Protein AF-0000000069855210 (afdb_homodimer)

Secondary structure (DSSP, 8-state):
----------------------------HHHHHHHHHHHHTTT-TTHHHHHHTSGGGGG--SHHHHHHHHHHHHHHHHHHHHHHHHHHHHHTTTSTTHHHHHHHHHHHHHHHHHHHHHHHHHHTT--HHHHHHHHHHHHHHHHHHHHHHHTT-SS-TTHHHHHHHHHHHHHHHHHHHTT-/----------------------------HHHHHHHHHHHHTTT-TTHHHHHHTSGGGGG--SHHHHHHHHHHHHHHHHHHHHHHHHHHHHHTTTSTTHHHHHHHHHHHHHHHHHHHHHHHHHHTT--HHHHHHHHHHHHHHHHHHHHHHHTT-SS-TTHHHHHHHHHHHHHHHHHHHTT-

pLDDT: mean 87.23, std 20.63, range [33.94, 98.94]

Nearest PDB structures (foldseek):
  1xg2-assembly1_B  TM=8.613E-01  e=9.592E-06  Actinidia chinensis
  2cj7-assembly1_A  TM=8.860E-01  e=4.392E-05  Nicotiana tabacum
  2cj5-assembly1_A  TM=8.660E-01  e=5.312E-05  Nicotiana tabacum
  1x91-assembly1_A  TM=8.302E-01  e=5.205E-04  Arabidopsis thaliana
  3ay5-assembly1_A  TM=5.309E-01  e=1.533E+00  Homo sapiens

InterPro domains:
  IPR006501 Pectinesterase inhibitor domain [PF04043] (34-133)
  IPR006501 Pectinesterase inhibitor domain [TIGR01614] (9-177)
  IPR035513 Invertase/pectin methylesterase inhibitor domain superfamily [G3DSA:1.20.140.40] (31-179)
  IPR035513 Invertase/pectin methylesterase inhibitor domain superfamily [SSF101148] (33-179)

Sequence (360 aa):
MARPAAAVTVLLAVVVLVSVAASLPSAVVGDARFVARTCKRTNHTECVKMLSADRRSARATTVHQLAGIAVDIAAATVKSSAAAVYGKFLENHGQVLELTLLECWWMYDLAAGEAQAAVDAYSSGGAYLDVVRHQLAGYYAGIMCDNMIVRRSKVSPVADIDRTTATHCNIAVDIIGLLYMARPAAAVTVLLAVVVLVSVAASLPSAVVGDARFVARTCKRTNHTECVKMLSADRRSARATTVHQLAGIAVDIAAATVKSSAAAVYGKFLENHGQVLELTLLECWWMYDLAAGEAQAAVDAYSSGGAYLDVVRHQLAGYYAGIMCDNMIVRRSKVSPVADIDRTTATHCNIAVDIIGLLY

Foldseek 3Di:
DDPPDPPPPPPPPPPPPPPPPPPPPPQLPVLLVVQVVLLVQQPDPCSSVQQVVDPVSSVDDDLLSSLLSLLVSLLVLLVVLLVVLVVVLVVQPPHPCNVLSVVLSVLSVVLNVLSVVLNVCSVVVHDLVSSLVSLVSQLVSLVVSVVSVVVRDVDDPCNVSSVVSNSSSSSSNRSSVVVD/DDDDDPPPPPPPPPPPPPPPPPPPPPQLPVLLVVQVVLLVQQPDPCSSVQQVVDPQSSVDDDLLSSLLSLLVSLLVLLVVLLVVLVVVLVVQPPHPCNVLSVVLSVLSVVLNVLSVVLNVCSVVVHDLVSSLVSLVSQLVSLVVSVVSVVVRDVDDPCNVSSVVSNSSSSSSNRSSVVVD

Structure (mmCIF, N/CA/C/O backbone):
data_AF-0000000069855210-model_v1
#
loop_
_entity.id
_entity.type
_entity.pdbx_description
1 polymer 'Pectinesterase inhibitor domain-containing protein'
#
loop_
_atom_site.group_PDB
_atom_site.id
_atom_site.type_symbol
_atom_site.label_atom_id
_atom_site.label_alt_id
_atom_site.label_comp_id
_atom_site.label_asym_id
_atom_site.label_entity_id
_atom_site.label_seq_id
_atom_site.pdbx_PDB_ins_code
_atom_site.Cartn_x
_atom_site.Cartn_y
_atom_site.Cartn_z
_atom_site.occupancy
_atom_site.B_iso_or_equiv
_atom_site.auth_seq_id
_atom_site.auth_comp_id
_atom_site.auth_asym_id
_atom_site.auth_atom_id
_atom_site.pdbx_PDB_model_num
ATOM 1 N N . MET A 1 1 ? 58.75 -90.438 -15.445 1 34 1 MET A N 1
ATOM 2 C CA . MET A 1 1 ? 57.562 -90 -14.688 1 34 1 MET A CA 1
ATOM 3 C C . MET A 1 1 ? 56.938 -88.75 -15.297 1 34 1 MET A C 1
ATOM 5 O O . MET A 1 1 ? 57.562 -87.75 -15.422 1 34 1 MET A O 1
ATOM 9 N N . ALA A 1 2 ? 55.969 -88.938 -16.25 1 40.09 2 ALA A N 1
ATOM 10 C CA . ALA A 1 2 ? 55.219 -88.062 -17.125 1 40.09 2 ALA A CA 1
ATOM 11 C C . ALA A 1 2 ? 54.438 -87 -16.328 1 40.09 2 ALA A C 1
ATOM 13 O O . ALA A 1 2 ? 53.719 -87.375 -15.383 1 40.09 2 ALA A O 1
ATOM 14 N N . ARG A 1 3 ? 54.938 -85.812 -16.219 1 45.75 3 ARG A N 1
ATOM 15 C CA . ARG A 1 3 ? 54.375 -84.562 -15.578 1 45.75 3 ARG A CA 1
ATOM 16 C C . ARG A 1 3 ? 53 -84.25 -16.141 1 45.75 3 ARG A C 1
ATOM 18 O O . ARG A 1 3 ? 52.844 -84.062 -17.359 1 45.75 3 ARG A O 1
ATOM 25 N N . PRO A 1 4 ? 51.906 -84.75 -15.523 1 44.09 4 PRO A N 1
ATOM 26 C CA . PRO A 1 4 ? 50.562 -84.5 -16.078 1 44.09 4 PRO A CA 1
ATOM 27 C C . PRO A 1 4 ? 50.281 -83 -16.281 1 44.09 4 PRO A C 1
ATOM 29 O O . PRO A 1 4 ? 50.812 -82.188 -15.539 1 44.09 4 PRO A O 1
ATOM 32 N N . ALA A 1 5 ? 50.188 -82.562 -17.484 1 43.38 5 ALA A N 1
ATOM 33 C CA . ALA A 1 5 ? 49.812 -81.25 -17.969 1 43.38 5 ALA A CA 1
ATOM 34 C C . ALA A 1 5 ? 48.469 -80.812 -17.406 1 43.38 5 ALA A C 1
ATOM 36 O O . ALA A 1 5 ? 47.5 -81.562 -17.5 1 43.38 5 ALA A O 1
ATOM 37 N N . ALA A 1 6 ? 48.469 -80.125 -16.281 1 42.09 6 ALA A N 1
ATOM 38 C CA . ALA A 1 6 ? 47.281 -79.562 -15.625 1 42.09 6 ALA A CA 1
ATOM 39 C C . ALA A 1 6 ? 46.5 -78.688 -16.578 1 42.09 6 ALA A C 1
ATOM 41 O O . ALA A 1 6 ? 47.094 -77.812 -17.234 1 42.09 6 ALA A O 1
ATOM 42 N N . ALA A 1 7 ? 45.5 -79.25 -17.312 1 39.5 7 ALA A N 1
ATOM 43 C CA . ALA A 1 7 ? 44.594 -78.5 -18.156 1 39.5 7 ALA A CA 1
ATOM 44 C C . ALA A 1 7 ? 43.938 -77.312 -17.359 1 39.5 7 ALA A C 1
ATOM 46 O O . ALA A 1 7 ? 43.406 -77.562 -16.266 1 39.5 7 ALA A O 1
ATOM 47 N N . VAL A 1 8 ? 44.469 -76.125 -17.484 1 42.78 8 VAL A N 1
ATOM 48 C CA . VAL A 1 8 ? 43.938 -74.875 -16.953 1 42.78 8 VAL A CA 1
ATOM 49 C C . VAL A 1 8 ? 42.531 -74.625 -17.5 1 42.78 8 VAL A C 1
ATOM 51 O O . VAL A 1 8 ? 42.344 -74.438 -18.703 1 42.78 8 VAL A O 1
ATOM 54 N N . THR A 1 9 ? 41.5 -75.25 -16.922 1 40.69 9 THR A N 1
ATOM 55 C CA . THR A 1 9 ? 40.125 -75 -17.281 1 40.69 9 THR A CA 1
ATOM 56 C C . THR A 1 9 ? 39.844 -73.5 -17.125 1 40.69 9 THR A C 1
ATOM 58 O O . THR A 1 9 ? 40.031 -72.938 -16.047 1 40.69 9 THR A O 1
ATOM 61 N N . VAL A 1 10 ? 40.031 -72.688 -18.203 1 37.31 10 VAL A N 1
ATOM 62 C CA . VAL A 1 10 ? 39.656 -71.312 -18.281 1 37.31 10 VAL A CA 1
ATOM 63 C C . VAL A 1 10 ? 38.156 -71.188 -17.984 1 37.31 10 VAL A C 1
ATOM 65 O O . VAL A 1 10 ? 37.312 -71.688 -18.719 1 37.31 10 VAL A O 1
ATOM 68 N N . LEU A 1 11 ? 37.75 -71.125 -16.719 1 36.78 11 LEU A N 1
ATOM 69 C CA . LEU A 1 11 ? 36.375 -70.75 -16.359 1 36.78 11 LEU A CA 1
ATOM 70 C C . LEU A 1 11 ? 36 -69.375 -16.969 1 36.78 11 LEU A C 1
ATOM 72 O O . LEU A 1 11 ? 36.594 -68.375 -16.672 1 36.78 11 LEU A O 1
ATOM 76 N N . LEU A 1 12 ? 35.469 -69.438 -18.234 1 37.81 12 LEU A N 1
ATOM 77 C CA . LEU A 1 12 ? 34.875 -68.25 -18.844 1 37.81 12 LEU A CA 1
ATOM 78 C C . LEU A 1 12 ? 33.719 -67.75 -17.984 1 37.81 12 LEU A C 1
ATOM 80 O O . LEU A 1 12 ? 32.688 -68.438 -17.812 1 37.81 12 LEU A O 1
ATOM 84 N N . ALA A 1 13 ? 34 -66.938 -16.969 1 37.81 13 ALA A N 1
ATOM 85 C CA . ALA A 1 13 ? 32.938 -66.188 -16.234 1 37.81 13 ALA A CA 1
ATOM 86 C C . ALA A 1 13 ? 32.125 -65.312 -17.188 1 37.81 13 ALA A C 1
ATOM 88 O O . ALA A 1 13 ? 32.688 -64.375 -17.812 1 37.81 13 ALA A O 1
ATOM 89 N N . VAL A 1 14 ? 31.094 -65.875 -17.766 1 37.81 14 VAL A N 1
ATOM 90 C CA . VAL A 1 14 ? 30.109 -65.062 -18.469 1 37.81 14 VAL A CA 1
ATOM 91 C C . VAL A 1 14 ? 29.594 -63.969 -17.547 1 37.81 14 VAL A C 1
ATOM 93 O O . VAL A 1 14 ? 28.969 -64.25 -16.531 1 37.81 14 VAL A O 1
ATOM 96 N N . VAL A 1 15 ? 30.266 -62.812 -17.531 1 39.53 15 VAL A N 1
ATOM 97 C CA . VAL A 1 15 ? 29.734 -61.625 -16.906 1 39.53 15 VAL A CA 1
ATOM 98 C C . VAL A 1 15 ? 28.375 -61.281 -17.5 1 39.53 15 VAL A C 1
ATOM 100 O O . VAL A 1 15 ? 28.281 -60.938 -18.688 1 39.53 15 VAL A O 1
ATOM 103 N N . VAL A 1 16 ? 27.312 -61.906 -17 1 37.59 16 VAL A N 1
ATOM 104 C CA . VAL A 1 16 ? 25.969 -61.438 -17.328 1 37.59 16 VAL A CA 1
ATOM 105 C C . VAL A 1 16 ? 25.844 -59.969 -17 1 37.59 16 VAL A C 1
ATOM 107 O O . VAL A 1 16 ? 25.906 -59.562 -15.836 1 37.59 16 VAL A O 1
ATOM 110 N N . LEU A 1 17 ? 26.203 -59.125 -17.953 1 39.66 17 LEU A N 1
ATOM 111 C CA . LEU A 1 17 ? 25.828 -57.719 -17.891 1 39.66 17 LEU A CA 1
ATOM 112 C C . LEU A 1 17 ? 24.328 -57.562 -17.656 1 39.66 17 LEU A C 1
ATOM 114 O O . LEU A 1 17 ? 23.531 -57.844 -18.547 1 39.66 17 LEU A O 1
ATOM 118 N N . VAL A 1 18 ? 23.906 -57.781 -16.453 1 40.19 18 VAL A N 1
ATOM 119 C CA . VAL A 1 18 ? 22.562 -57.344 -16.109 1 40.19 18 VAL A CA 1
ATOM 120 C C . VAL A 1 18 ? 22.375 -55.875 -16.5 1 40.19 18 VAL A C 1
ATOM 122 O O . VAL A 1 18 ? 23 -54.969 -15.938 1 40.19 18 VAL A O 1
ATOM 125 N N . SER A 1 19 ? 22.094 -55.656 -17.766 1 40.03 19 SER A N 1
ATOM 126 C CA . SER A 1 19 ? 21.594 -54.312 -18.125 1 40.03 19 SER A CA 1
ATOM 127 C C . SER A 1 19 ? 20.469 -53.875 -17.203 1 40.03 19 SER A C 1
ATOM 129 O O . SER A 1 19 ? 19.359 -54.438 -17.25 1 40.03 19 SER A O 1
ATOM 131 N N . VAL A 1 20 ? 20.781 -53.594 -15.977 1 42.09 20 VAL A N 1
ATOM 132 C CA . VAL A 1 20 ? 19.766 -52.844 -15.25 1 42.09 20 VAL A CA 1
ATOM 133 C C . VAL A 1 20 ? 19.234 -51.719 -16.125 1 42.09 20 VAL A C 1
ATOM 135 O O . VAL A 1 20 ? 19.938 -50.719 -16.359 1 42.09 20 VAL A O 1
ATOM 138 N N . ALA A 1 21 ? 18.359 -52.031 -17.094 1 45.53 21 ALA A N 1
ATOM 139 C CA . ALA A 1 21 ? 17.562 -50.938 -17.656 1 45.53 21 ALA A CA 1
ATOM 140 C C . ALA A 1 21 ? 17.078 -50 -16.547 1 45.53 21 ALA A C 1
ATOM 142 O O . ALA A 1 21 ? 16.234 -50.406 -15.734 1 45.53 21 ALA A O 1
ATOM 143 N N . ALA A 1 22 ? 18.016 -49.156 -16.094 1 45.31 22 ALA A N 1
ATOM 144 C CA . ALA A 1 22 ? 17.484 -48.062 -15.32 1 45.31 22 ALA A CA 1
ATOM 145 C C . ALA A 1 22 ? 16.188 -47.531 -15.93 1 45.31 22 ALA A C 1
ATOM 147 O O . ALA A 1 22 ? 16.188 -47 -17.047 1 45.31 22 ALA A O 1
ATOM 148 N N . SER A 1 23 ? 15.109 -48.25 -15.727 1 42.28 23 SER A N 1
ATOM 149 C CA . SER A 1 23 ? 13.875 -47.531 -16.047 1 42.28 23 SER A CA 1
ATOM 150 C C . SER A 1 23 ? 14 -46.031 -15.727 1 42.28 23 SER A C 1
ATOM 152 O O . SER A 1 23 ? 14.266 -45.656 -14.578 1 42.28 23 SER A O 1
ATOM 154 N N . LEU A 1 24 ? 14.453 -45.312 -16.672 1 42.97 24 LEU A N 1
ATOM 155 C CA . LEU A 1 24 ? 14.18 -43.875 -16.453 1 42.97 24 LEU A CA 1
ATOM 156 C C . LEU A 1 24 ? 12.836 -43.688 -15.766 1 42.97 24 LEU A C 1
ATOM 158 O O . LEU A 1 24 ? 11.836 -44.281 -16.156 1 42.97 24 LEU A O 1
ATOM 162 N N . PRO A 1 25 ? 12.867 -43.438 -14.492 1 43.28 25 PRO A N 1
ATOM 163 C CA . PRO A 1 25 ? 11.531 -43.094 -13.984 1 43.28 25 PRO A CA 1
ATOM 164 C C . PRO A 1 25 ? 10.664 -42.375 -15.008 1 43.28 25 PRO A C 1
ATOM 166 O O . PRO A 1 25 ? 11.172 -41.562 -15.781 1 43.28 25 PRO A O 1
ATOM 169 N N . SER A 1 26 ? 9.703 -43 -15.602 1 42.47 26 SER A N 1
ATOM 170 C CA . SER A 1 26 ? 8.641 -42.219 -16.25 1 42.47 26 SER A CA 1
ATOM 171 C C . SER A 1 26 ? 8.5 -40.844 -15.625 1 42.47 26 SER A C 1
ATOM 173 O O . SER A 1 26 ? 8.133 -40.719 -14.461 1 42.47 26 SER A O 1
ATOM 175 N N . ALA A 1 27 ? 9.328 -39.938 -15.867 1 43.69 27 ALA A N 1
ATOM 176 C CA . ALA A 1 27 ? 9.133 -38.531 -15.5 1 43.69 27 ALA A CA 1
ATOM 177 C C . ALA A 1 27 ? 7.645 -38.219 -15.375 1 43.69 27 ALA A C 1
ATOM 179 O O . ALA A 1 27 ? 6.855 -38.531 -16.266 1 43.69 27 ALA A O 1
ATOM 180 N N . VAL A 1 28 ? 6.953 -38.062 -14.258 1 44.66 28 VAL A N 1
ATOM 181 C CA . VAL A 1 28 ? 5.637 -37.594 -13.828 1 44.66 28 VAL A CA 1
ATOM 182 C C . VAL A 1 28 ? 5.125 -36.531 -14.773 1 44.66 28 VAL A C 1
ATOM 184 O O . VAL A 1 28 ? 5.473 -35.344 -14.617 1 44.66 28 VAL A O 1
ATOM 187 N N . VAL A 1 29 ? 4.961 -36.656 -16.109 1 51.53 29 VAL A N 1
ATOM 188 C CA . VAL A 1 29 ? 4.207 -35.938 -17.109 1 51.53 29 VAL A CA 1
ATOM 189 C C . VAL A 1 29 ? 2.91 -35.406 -16.5 1 51.53 29 VAL A C 1
ATOM 191 O O . VAL A 1 29 ? 2.445 -34.312 -16.859 1 51.53 29 VAL A O 1
ATOM 194 N N . GLY A 1 30 ? 2.324 -36.156 -15.609 1 53 30 GLY A N 1
ATOM 195 C CA . GLY A 1 30 ? 1.062 -35.812 -14.969 1 53 30 GLY A CA 1
ATOM 196 C C . GLY A 1 30 ? 1.095 -34.469 -14.25 1 53 30 GLY A C 1
ATOM 197 O O . GLY A 1 30 ? 0.129 -33.719 -14.297 1 53 30 GLY A O 1
ATOM 198 N N . ASP A 1 31 ? 2.404 -34.094 -13.859 1 72.69 31 ASP A N 1
ATOM 199 C CA . ASP A 1 31 ? 2.529 -32.938 -13 1 72.69 31 ASP A CA 1
ATOM 200 C C . ASP A 1 31 ? 2.617 -31.641 -13.828 1 72.69 31 ASP A C 1
ATOM 202 O O . ASP A 1 31 ? 1.888 -30.688 -13.578 1 72.69 31 ASP A O 1
ATOM 206 N N . ALA A 1 32 ? 3.254 -31.859 -15.031 1 86.31 32 ALA A N 1
ATOM 207 C CA . ALA A 1 32 ? 3.377 -30.688 -15.898 1 86.31 32 ALA A CA 1
ATOM 208 C C . ALA A 1 32 ? 2.051 -30.375 -16.594 1 86.31 32 ALA A C 1
ATOM 210 O O . ALA A 1 32 ? 1.71 -29.203 -16.781 1 86.31 32 ALA A O 1
ATOM 211 N N . ARG A 1 33 ? 1.359 -31.484 -16.859 1 91.88 33 ARG A N 1
ATOM 212 C CA . ARG A 1 33 ? 0.062 -31.297 -17.5 1 91.88 33 ARG A CA 1
ATOM 213 C C . ARG A 1 33 ? -0.935 -30.656 -16.531 1 91.88 33 ARG A C 1
ATOM 215 O O . ARG A 1 33 ? -1.746 -29.828 -16.922 1 91.88 33 ARG A O 1
ATOM 222 N N . PHE A 1 34 ? -0.835 -31.141 -15.359 1 95.88 34 PHE A N 1
ATOM 223 C CA . PHE A 1 34 ? -1.753 -30.578 -14.375 1 95.88 34 PHE A CA 1
ATOM 224 C C . PHE A 1 34 ? -1.474 -29.094 -14.156 1 95.88 34 PHE A C 1
ATOM 226 O O . PHE A 1 34 ? -2.402 -28.281 -14.086 1 95.88 34 PHE A O 1
ATOM 233 N N . VAL A 1 35 ? -0.204 -28.703 -14.086 1 97.69 35 VAL A N 1
ATOM 234 C CA . VAL A 1 35 ? 0.204 -27.297 -13.953 1 97.69 35 VAL A CA 1
ATOM 235 C C . VAL A 1 35 ? -0.318 -26.5 -15.141 1 97.69 35 VAL A C 1
ATOM 237 O O . VAL A 1 35 ? -0.929 -25.438 -14.961 1 97.69 35 VAL A O 1
ATOM 240 N N . ALA A 1 36 ? -0.081 -26.969 -16.312 1 96.12 36 ALA A N 1
ATOM 241 C CA . ALA A 1 36 ? -0.498 -26.281 -17.531 1 96.12 36 ALA A CA 1
ATOM 242 C C . ALA A 1 36 ? -2.012 -26.078 -17.562 1 96.12 36 ALA A C 1
ATOM 244 O O . ALA A 1 36 ? -2.496 -25.016 -17.922 1 96.12 36 ALA A O 1
ATOM 245 N N . ARG A 1 37 ? -2.729 -27.078 -17.203 1 95.81 37 ARG A N 1
ATOM 246 C CA . ARG A 1 37 ? -4.188 -27 -17.203 1 95.81 37 ARG A CA 1
ATOM 247 C C . ARG A 1 37 ? -4.676 -25.984 -16.188 1 95.81 37 ARG A C 1
ATOM 249 O O . ARG A 1 37 ? -5.609 -25.219 -16.453 1 95.81 37 ARG A O 1
ATOM 256 N N . THR A 1 38 ? -4.066 -26.047 -15.078 1 97.38 38 THR A N 1
ATOM 257 C CA . THR A 1 38 ? -4.43 -25.094 -14.047 1 97.38 38 THR A CA 1
ATOM 258 C C . THR A 1 38 ? -4.121 -23.672 -14.5 1 97.38 38 THR A C 1
ATOM 260 O O . THR A 1 38 ? -4.949 -22.766 -14.352 1 97.38 38 THR A O 1
ATOM 263 N N . CYS A 1 39 ? -3.008 -23.469 -15.086 1 98.06 39 CYS A N 1
ATOM 264 C CA . CYS A 1 39 ? -2.562 -22.141 -15.516 1 98.06 39 CYS A CA 1
ATOM 265 C C . CYS A 1 39 ? -3.43 -21.625 -16.656 1 98.06 39 CYS A C 1
ATOM 267 O O . CYS A 1 39 ? -3.605 -20.406 -16.797 1 98.06 39 CYS A O 1
ATOM 269 N N . LYS A 1 40 ? -3.936 -22.391 -17.453 1 96.38 40 LYS A N 1
ATOM 270 C CA . LYS A 1 40 ? -4.816 -21.984 -18.547 1 96.38 40 LYS A CA 1
ATOM 271 C C . LYS A 1 40 ? -6.07 -21.281 -18.016 1 96.38 40 LYS A C 1
ATOM 273 O O . LYS A 1 40 ? -6.688 -20.484 -18.703 1 96.38 40 LYS A O 1
ATOM 278 N N . ARG A 1 41 ? -6.34 -21.562 -16.766 1 96 41 ARG A N 1
ATOM 279 C CA . ARG A 1 41 ? -7.535 -20.984 -16.141 1 96 41 ARG A CA 1
ATOM 280 C C . ARG A 1 41 ? -7.246 -19.609 -15.555 1 96 41 ARG A C 1
ATOM 282 O O . ARG A 1 41 ? -8.156 -18.938 -15.062 1 96 41 ARG A O 1
ATOM 289 N N . THR A 1 42 ? -6.07 -18.953 -15.406 1 92.44 42 THR A N 1
ATOM 290 C CA . THR A 1 42 ? -5.707 -17.672 -14.812 1 92.44 42 THR A CA 1
ATOM 291 C C . THR A 1 42 ? -5.465 -16.625 -15.898 1 92.44 42 THR A C 1
ATOM 293 O O . THR A 1 42 ? -5.461 -15.43 -15.617 1 92.44 42 THR A O 1
ATOM 296 N N . ASN A 1 43 ? -5.246 -16.703 -16.969 1 86.81 43 ASN A N 1
ATOM 297 C CA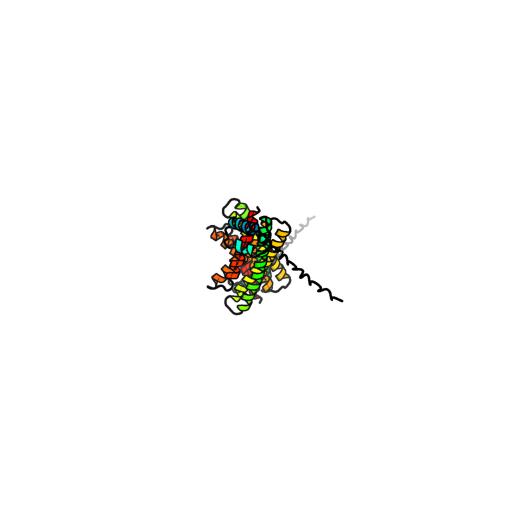 . ASN A 1 43 ? -4.949 -15.844 -18.109 1 86.81 43 ASN A CA 1
ATOM 298 C C . ASN A 1 43 ? -3.566 -15.211 -17.984 1 86.81 43 ASN A C 1
ATOM 300 O O . ASN A 1 43 ? -3.387 -14.031 -18.312 1 86.81 43 ASN A O 1
ATOM 304 N N . HIS A 1 44 ? -2.629 -15.875 -17.422 1 93.81 44 HIS A N 1
ATOM 305 C CA . HIS A 1 44 ? -1.25 -15.406 -17.312 1 93.81 44 HIS A CA 1
ATOM 306 C C . HIS A 1 44 ? -0.307 -16.281 -18.125 1 93.81 44 HIS A C 1
ATOM 308 O O . HIS A 1 44 ? -0.176 -17.484 -17.859 1 93.81 44 HIS A O 1
ATOM 314 N N . THR A 1 45 ? 0.401 -15.664 -18.953 1 94.12 45 THR A N 1
ATOM 315 C CA . THR A 1 45 ? 1.337 -16.406 -19.781 1 94.12 45 THR A CA 1
ATOM 316 C C . THR A 1 45 ? 2.543 -16.859 -18.984 1 94.12 45 THR A C 1
ATOM 318 O O . THR A 1 45 ? 3.205 -17.844 -19.344 1 94.12 45 THR A O 1
ATOM 321 N N . GLU A 1 46 ? 2.785 -16.281 -17.906 1 97.81 46 GLU A N 1
ATOM 322 C CA . GLU A 1 46 ? 3.973 -16.578 -17.109 1 97.81 46 GLU A CA 1
ATOM 323 C C . GLU A 1 46 ? 3.664 -17.609 -16.016 1 97.81 46 GLU A C 1
ATOM 325 O O . GLU A 1 46 ? 4.555 -18.016 -15.273 1 97.81 46 GLU A O 1
ATOM 330 N N . CYS A 1 47 ? 2.48 -18.031 -15.922 1 98.38 47 CYS A N 1
ATOM 331 C CA . CYS A 1 47 ? 2.029 -18.891 -14.836 1 98.38 47 CYS A CA 1
ATOM 332 C C . CYS A 1 47 ? 2.791 -20.219 -14.828 1 98.38 47 CYS A C 1
ATOM 334 O O . CYS A 1 47 ? 3.336 -20.625 -13.805 1 98.38 47 CYS A O 1
ATOM 336 N N . VAL A 1 48 ? 2.889 -20.859 -15.969 1 98.12 48 VAL A N 1
ATOM 337 C CA . VAL A 1 48 ? 3.564 -22.141 -16.062 1 98.12 48 VAL A CA 1
ATOM 338 C C . VAL A 1 48 ? 5.035 -21.984 -15.688 1 98.12 48 VAL A C 1
ATOM 340 O O . VAL A 1 48 ? 5.582 -22.797 -14.93 1 98.12 48 VAL A O 1
ATOM 343 N N . LYS A 1 49 ? 5.637 -20.984 -16.25 1 97.81 49 LYS A N 1
ATOM 344 C CA . LYS A 1 49 ? 7.039 -20.734 -15.953 1 97.81 49 LYS A CA 1
ATOM 345 C C . LYS A 1 49 ? 7.254 -20.516 -14.453 1 97.81 49 LYS A C 1
ATOM 347 O O . LYS A 1 49 ? 8.188 -21.078 -13.867 1 97.81 49 LYS A O 1
ATOM 352 N N . MET A 1 50 ? 6.453 -19.719 -13.828 1 98.38 50 MET A N 1
ATOM 353 C CA . MET A 1 50 ? 6.57 -19.438 -12.406 1 98.38 50 MET A CA 1
ATOM 354 C C . MET A 1 50 ? 6.457 -20.703 -11.578 1 98.38 50 MET A C 1
ATOM 356 O O . MET A 1 50 ? 7.312 -20.984 -10.734 1 98.38 50 MET A O 1
ATOM 360 N N . LEU A 1 51 ? 5.469 -21.5 -11.828 1 98.5 51 LEU A N 1
ATOM 361 C CA . LEU A 1 51 ? 5.215 -22.672 -11.016 1 98.5 51 LEU A CA 1
ATOM 362 C C . LEU A 1 51 ? 6.238 -23.766 -11.305 1 98.5 51 LEU A C 1
ATOM 364 O O . LEU A 1 51 ? 6.68 -24.469 -10.398 1 98.5 51 LEU A O 1
ATOM 368 N N . SER A 1 52 ? 6.621 -23.875 -12.516 1 96.56 52 SER A N 1
ATOM 369 C CA . SER A 1 52 ? 7.543 -24.953 -12.906 1 96.56 52 SER A CA 1
ATOM 370 C C . SER A 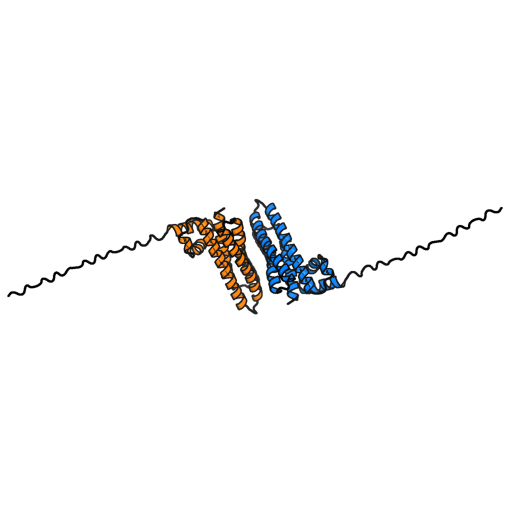1 52 ? 8.938 -24.703 -12.328 1 96.56 52 SER A C 1
ATOM 372 O O . SER A 1 52 ? 9.758 -25.625 -12.281 1 96.56 52 SER A O 1
ATOM 374 N N . ALA A 1 53 ? 9.172 -23.531 -11.914 1 95.88 53 ALA A N 1
ATOM 375 C CA . ALA A 1 53 ? 10.461 -23.219 -11.312 1 95.88 53 ALA A CA 1
ATOM 376 C C . ALA A 1 53 ? 10.57 -23.797 -9.906 1 95.88 53 ALA A C 1
ATOM 378 O O . ALA A 1 53 ? 11.664 -23.875 -9.344 1 95.88 53 ALA A O 1
ATOM 379 N N . ASP A 1 54 ? 9.477 -24.109 -9.312 1 97.75 54 ASP A N 1
ATOM 380 C CA . ASP A 1 54 ? 9.445 -24.75 -8 1 97.75 54 ASP A CA 1
ATOM 381 C C . ASP A 1 54 ? 9.219 -26.25 -8.125 1 97.75 54 ASP A C 1
ATOM 383 O O . ASP A 1 54 ? 8.156 -26.688 -8.586 1 97.75 54 ASP A O 1
ATOM 387 N N . ARG A 1 55 ? 10.062 -27.109 -7.594 1 95.94 55 ARG A N 1
ATOM 388 C CA . ARG A 1 55 ? 10.055 -28.562 -7.766 1 95.94 55 ARG A CA 1
ATOM 389 C C . ARG A 1 55 ? 8.812 -29.172 -7.125 1 95.94 55 ARG A C 1
ATOM 391 O O . ARG A 1 55 ? 8.352 -30.234 -7.547 1 95.94 55 ARG A O 1
ATOM 398 N N . ARG A 1 56 ? 8.258 -28.609 -6.148 1 97.44 56 ARG A N 1
ATOM 399 C CA . ARG A 1 56 ? 7.047 -29.141 -5.512 1 97.44 56 ARG A CA 1
ATOM 400 C C . ARG A 1 56 ? 5.898 -29.219 -6.512 1 97.44 56 ARG A C 1
ATOM 402 O O . ARG A 1 56 ? 4.992 -30.031 -6.352 1 97.44 56 ARG A O 1
ATOM 409 N N . SER A 1 57 ? 6 -28.281 -7.531 1 97.25 57 SER A N 1
ATOM 410 C CA . SER A 1 57 ? 4.922 -28.234 -8.516 1 97.25 57 SER A CA 1
ATOM 411 C C . SER A 1 57 ? 4.809 -29.547 -9.281 1 97.25 57 SER A C 1
ATOM 413 O O . SER A 1 57 ? 3.715 -29.922 -9.711 1 97.25 57 SER A O 1
ATOM 415 N N . ALA A 1 58 ? 5.922 -30.234 -9.484 1 94.31 58 ALA A N 1
ATOM 416 C CA . ALA A 1 58 ? 5.941 -31.484 -10.234 1 94.31 58 ALA A CA 1
ATOM 417 C C . ALA A 1 58 ? 5.176 -32.562 -9.5 1 94.31 58 ALA A C 1
ATOM 419 O O . ALA A 1 58 ? 4.773 -33.562 -10.109 1 94.31 58 ALA A O 1
ATOM 420 N N . ARG A 1 59 ? 4.969 -32.406 -8.273 1 94.81 59 ARG A N 1
ATOM 421 C CA . ARG A 1 59 ? 4.305 -33.438 -7.473 1 94.81 59 ARG A CA 1
ATOM 422 C C . ARG A 1 59 ? 2.893 -33 -7.094 1 94.81 59 ARG A C 1
ATOM 424 O O . ARG A 1 59 ? 2.152 -33.781 -6.465 1 94.81 59 ARG A O 1
ATOM 431 N N . ALA A 1 60 ? 2.564 -31.797 -7.441 1 96.31 60 ALA A N 1
ATOM 432 C CA . ALA A 1 60 ? 1.246 -31.281 -7.07 1 96.31 60 ALA A CA 1
ATOM 433 C C . ALA A 1 60 ? 0.147 -31.984 -7.863 1 96.31 60 ALA A C 1
ATOM 435 O O . ALA A 1 60 ? 0.277 -32.188 -9.07 1 96.31 60 ALA A O 1
ATOM 436 N N . THR A 1 61 ? -0.968 -32.344 -7.152 1 95.06 61 THR A N 1
ATOM 437 C CA . THR A 1 61 ? -2.068 -33.031 -7.82 1 95.06 61 THR A CA 1
ATOM 438 C C . THR A 1 61 ? -3.383 -32.281 -7.598 1 95.06 61 THR A C 1
ATOM 440 O O . THR A 1 61 ? -4.418 -32.688 -8.148 1 95.06 61 THR A O 1
ATOM 443 N N . THR A 1 62 ? -3.412 -31.297 -6.805 1 96.88 62 THR A N 1
ATOM 444 C CA . THR A 1 62 ? -4.617 -30.5 -6.566 1 96.88 62 THR A CA 1
ATOM 445 C C . THR A 1 62 ? -4.336 -29.016 -6.758 1 96.88 62 THR A C 1
ATOM 447 O O . THR A 1 62 ? -3.197 -28.578 -6.613 1 96.88 62 THR A O 1
ATOM 450 N N . VAL A 1 63 ? -5.434 -28.281 -7.016 1 97.81 63 VAL A N 1
ATOM 451 C CA . VAL A 1 63 ? -5.324 -26.828 -7.129 1 97.81 63 VAL A CA 1
ATOM 452 C C . VAL A 1 63 ? -4.895 -26.234 -5.789 1 97.81 63 VAL A C 1
ATOM 454 O O . VAL A 1 63 ? -4.148 -25.25 -5.746 1 97.81 63 VAL A O 1
ATOM 457 N N . HIS A 1 64 ? -5.324 -26.844 -4.719 1 98.06 64 HIS A N 1
ATOM 458 C CA . HIS A 1 64 ? -4.965 -26.391 -3.379 1 98.06 64 HIS A CA 1
ATOM 459 C C . HIS A 1 64 ? -3.457 -26.438 -3.166 1 98.06 64 HIS A C 1
ATOM 461 O O . HIS A 1 64 ? -2.871 -25.5 -2.615 1 98.06 64 HIS A O 1
ATOM 467 N N . GLN A 1 65 ? -2.875 -27.453 -3.549 1 97.88 65 GLN A N 1
ATOM 468 C CA . GLN A 1 65 ? -1.427 -27.594 -3.436 1 97.88 65 GLN A CA 1
ATOM 469 C C . GLN A 1 65 ? -0.705 -26.562 -4.289 1 97.88 65 GLN A C 1
ATOM 471 O O . GLN A 1 65 ? 0.244 -25.922 -3.826 1 97.88 65 GLN A O 1
ATOM 476 N N . LEU A 1 66 ? -1.133 -26.344 -5.527 1 98.38 66 LEU A N 1
ATOM 477 C CA . LEU A 1 66 ? -0.507 -25.375 -6.418 1 98.38 66 LEU A CA 1
ATOM 478 C C . LEU A 1 66 ? -0.679 -23.953 -5.883 1 98.38 66 LEU A C 1
ATOM 480 O O . LEU A 1 66 ? 0.218 -23.125 -6.023 1 98.38 66 LEU A O 1
ATOM 484 N N . ALA A 1 67 ? -1.834 -23.734 -5.324 1 98.56 67 ALA A N 1
ATOM 485 C CA . ALA A 1 67 ? -2.07 -22.422 -4.727 1 98.56 67 ALA A CA 1
ATOM 486 C C . ALA A 1 67 ? -1.07 -22.141 -3.609 1 98.56 67 ALA A C 1
ATOM 488 O O . ALA A 1 67 ? -0.52 -21.031 -3.525 1 98.56 67 ALA A O 1
ATOM 489 N N . GLY A 1 68 ? -0.851 -23.125 -2.791 1 98.5 68 GLY A N 1
ATOM 490 C CA . GLY A 1 68 ? 0.142 -22.969 -1.74 1 98.5 68 GLY A CA 1
ATOM 491 C C . GLY A 1 68 ? 1.534 -22.688 -2.273 1 98.5 68 GLY A C 1
ATOM 492 O O . GLY A 1 68 ? 2.24 -21.812 -1.749 1 98.5 68 GLY A O 1
ATOM 493 N N . ILE A 1 69 ? 1.899 -23.344 -3.289 1 98.62 69 ILE A N 1
ATOM 494 C CA . ILE A 1 69 ? 3.197 -23.141 -3.922 1 98.62 69 ILE A CA 1
ATOM 495 C C . ILE A 1 69 ? 3.273 -21.734 -4.508 1 98.62 69 ILE A C 1
ATOM 497 O O . ILE A 1 69 ? 4.277 -21.031 -4.336 1 98.62 69 ILE A O 1
ATOM 501 N N . ALA A 1 70 ? 2.23 -21.297 -5.203 1 98.75 70 ALA A N 1
ATOM 502 C CA . ALA A 1 70 ? 2.18 -19.969 -5.793 1 98.75 70 ALA A CA 1
ATOM 503 C C . ALA A 1 70 ? 2.324 -18.891 -4.727 1 98.75 70 ALA A C 1
ATOM 505 O O . ALA A 1 70 ? 3.045 -17.906 -4.918 1 98.75 70 ALA A O 1
ATOM 506 N N . VAL A 1 71 ? 1.66 -19.062 -3.604 1 98.81 71 VAL A N 1
ATOM 507 C CA . VAL A 1 71 ? 1.724 -18.125 -2.494 1 98.81 71 VAL A CA 1
ATOM 508 C C . VAL A 1 71 ? 3.154 -18.031 -1.968 1 98.81 71 VAL A C 1
ATOM 510 O O . VAL A 1 71 ? 3.666 -16.938 -1.718 1 98.81 71 VAL A O 1
ATOM 513 N N . ASP A 1 72 ? 3.773 -19.141 -1.853 1 98.88 72 ASP A N 1
ATOM 514 C CA . ASP A 1 72 ? 5.152 -19.188 -1.379 1 98.88 72 ASP A CA 1
ATOM 515 C C . ASP A 1 72 ? 6.09 -18.469 -2.34 1 98.88 72 ASP A C 1
ATOM 517 O O . ASP A 1 72 ? 6.945 -17.688 -1.912 1 98.88 72 ASP A O 1
ATOM 521 N N . ILE A 1 73 ? 5.953 -18.766 -3.576 1 98.94 73 ILE A N 1
ATOM 522 C CA . ILE A 1 73 ? 6.816 -18.156 -4.582 1 98.94 73 ILE A CA 1
ATOM 523 C C . ILE A 1 73 ? 6.617 -16.656 -4.586 1 98.94 73 ILE A C 1
ATOM 525 O O . ILE A 1 73 ? 7.59 -15.891 -4.613 1 98.94 73 ILE A O 1
ATOM 529 N N . ALA A 1 74 ? 5.367 -16.219 -4.574 1 98.88 74 ALA A N 1
ATOM 530 C CA . ALA A 1 74 ? 5.059 -14.781 -4.574 1 98.88 74 ALA A CA 1
ATOM 531 C C . ALA A 1 74 ? 5.66 -14.094 -3.354 1 98.88 74 ALA A C 1
ATOM 533 O O . ALA A 1 74 ? 6.242 -13.016 -3.469 1 98.88 74 ALA A O 1
ATOM 534 N N . ALA A 1 75 ? 5.535 -14.734 -2.205 1 98.88 75 ALA A N 1
ATOM 535 C CA . ALA A 1 75 ? 6.09 -14.156 -0.988 1 98.88 75 ALA A CA 1
ATOM 536 C C . ALA A 1 75 ? 7.609 -14.016 -1.086 1 98.88 75 ALA A C 1
ATOM 538 O O . ALA A 1 75 ? 8.172 -12.992 -0.701 1 98.88 75 ALA A O 1
ATOM 539 N N . ALA A 1 76 ? 8.242 -15.031 -1.54 1 98.88 76 ALA A N 1
ATOM 540 C CA . ALA A 1 76 ? 9.688 -14.977 -1.729 1 98.88 76 ALA A CA 1
ATOM 541 C C . ALA A 1 76 ? 10.078 -13.891 -2.721 1 98.88 76 ALA A C 1
ATOM 543 O O . ALA A 1 76 ? 11.094 -13.211 -2.543 1 98.88 76 ALA A O 1
ATOM 544 N N . THR A 1 77 ? 9.305 -13.766 -3.773 1 98.88 77 THR A N 1
ATOM 545 C CA . THR A 1 77 ? 9.547 -12.727 -4.77 1 98.88 77 THR A CA 1
ATOM 546 C C . THR A 1 77 ? 9.469 -11.336 -4.137 1 98.88 77 THR A C 1
ATOM 548 O O . THR A 1 77 ? 10.336 -10.492 -4.371 1 98.88 77 THR A O 1
ATOM 551 N N . VAL A 1 78 ? 8.422 -11.086 -3.352 1 98.94 78 VAL A N 1
ATOM 552 C CA . VAL A 1 78 ? 8.25 -9.781 -2.719 1 98.94 78 VAL A CA 1
ATOM 553 C C . VAL A 1 78 ? 9.438 -9.484 -1.806 1 98.94 78 VAL A C 1
ATOM 555 O O . VAL A 1 78 ? 9.961 -8.367 -1.803 1 98.94 78 VAL A O 1
ATOM 558 N N . LYS A 1 79 ? 9.828 -10.453 -1.036 1 98.88 79 LYS A N 1
ATOM 559 C CA . LYS A 1 79 ? 10.945 -10.273 -0.12 1 98.88 79 LYS A CA 1
ATOM 560 C C . LYS A 1 79 ? 12.234 -9.961 -0.879 1 98.88 79 LYS A C 1
ATOM 562 O O . LYS A 1 79 ? 12.984 -9.055 -0.498 1 98.88 79 LYS A O 1
ATOM 567 N N . SER A 1 80 ? 12.492 -10.711 -1.885 1 98.88 80 SER A N 1
ATOM 568 C CA . SER A 1 80 ? 13.664 -10.469 -2.711 1 98.88 80 SER A CA 1
ATOM 569 C C . SER A 1 80 ? 13.602 -9.102 -3.381 1 98.88 80 SER A C 1
ATOM 571 O O . SER A 1 80 ? 14.617 -8.414 -3.504 1 98.88 80 SER A O 1
ATOM 573 N N . SER A 1 81 ? 12.422 -8.727 -3.85 1 98.88 81 SER A N 1
ATOM 574 C CA . SER A 1 81 ? 12.227 -7.426 -4.48 1 98.88 81 SER A CA 1
ATOM 575 C C . SER A 1 81 ? 12.5 -6.293 -3.502 1 98.88 81 SER A C 1
ATOM 577 O O . SER A 1 81 ? 13.102 -5.277 -3.871 1 98.88 81 SER A O 1
ATOM 579 N N . ALA A 1 82 ? 12.039 -6.441 -2.271 1 98.81 82 ALA A N 1
ATOM 580 C CA . ALA A 1 82 ? 12.32 -5.434 -1.253 1 98.81 82 ALA A CA 1
ATOM 581 C C . ALA A 1 82 ? 13.82 -5.199 -1.107 1 98.81 82 ALA A C 1
ATOM 583 O O . ALA A 1 82 ? 14.281 -4.055 -1.086 1 98.81 82 ALA A O 1
ATOM 584 N N . ALA A 1 83 ? 14.555 -6.246 -1.023 1 98.81 83 ALA A N 1
ATOM 585 C CA . ALA A 1 83 ? 16 -6.141 -0.892 1 98.81 83 ALA A CA 1
ATOM 586 C C . ALA A 1 83 ? 16.625 -5.488 -2.125 1 98.81 83 ALA A C 1
ATOM 588 O O . ALA A 1 83 ? 17.516 -4.645 -2.01 1 98.81 83 ALA A O 1
ATOM 589 N N . ALA A 1 84 ? 16.172 -5.879 -3.275 1 98.81 84 ALA A N 1
ATOM 590 C CA . ALA A 1 84 ? 16.719 -5.355 -4.523 1 98.81 84 ALA A CA 1
ATOM 591 C C . ALA A 1 84 ? 16.422 -3.867 -4.676 1 98.81 84 ALA A C 1
ATOM 593 O O . ALA A 1 84 ? 17.281 -3.098 -5.109 1 98.81 84 ALA A O 1
ATOM 594 N N . VAL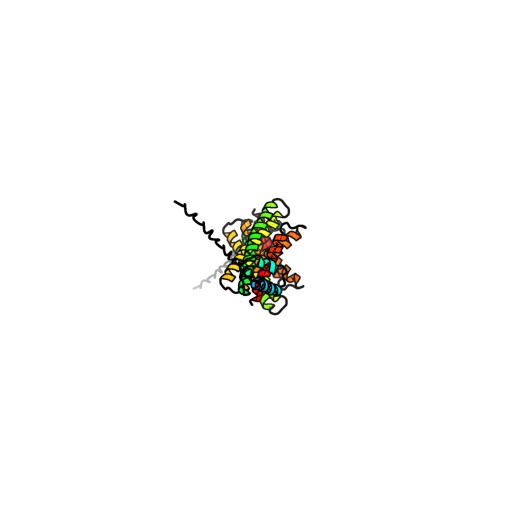 A 1 85 ? 15.203 -3.463 -4.371 1 98.75 85 VAL A N 1
ATOM 595 C CA . VAL A 1 85 ? 14.805 -2.061 -4.469 1 98.75 85 VAL A CA 1
ATOM 596 C C . VAL A 1 85 ? 15.617 -1.229 -3.475 1 98.75 85 VAL A C 1
ATOM 598 O O . VAL A 1 85 ? 16.031 -0.109 -3.787 1 98.75 85 VAL A O 1
ATOM 601 N N . TYR A 1 86 ? 15.836 -1.759 -2.303 1 98.44 86 TYR A N 1
ATOM 602 C CA . TYR A 1 86 ? 16.688 -1.073 -1.341 1 98.44 86 TYR A CA 1
ATOM 603 C C . TYR A 1 86 ? 18.094 -0.856 -1.91 1 98.44 86 TYR A C 1
ATOM 605 O O . TYR A 1 86 ? 18.672 0.22 -1.751 1 98.44 86 TYR A O 1
ATOM 613 N N . GLY A 1 87 ? 18.609 -1.912 -2.523 1 98.69 87 GLY A N 1
ATOM 614 C CA . GLY A 1 87 ? 19.891 -1.774 -3.186 1 98.69 87 GLY A CA 1
ATOM 615 C C . GLY A 1 87 ? 19.922 -0.657 -4.211 1 98.69 87 GLY A C 1
ATOM 616 O O . GLY A 1 87 ? 20.875 0.11 -4.277 1 98.69 87 GLY A O 1
ATOM 617 N N . LYS A 1 88 ? 18.844 -0.542 -4.992 1 98.56 88 LYS A N 1
ATOM 618 C CA . LYS A 1 88 ? 18.766 0.508 -6.004 1 98.56 88 LYS A CA 1
ATOM 619 C C . LYS A 1 88 ? 18.688 1.888 -5.355 1 98.56 88 LYS A C 1
ATOM 621 O O . LYS A 1 88 ? 19.203 2.865 -5.902 1 98.56 88 LYS A O 1
ATOM 626 N N . PHE A 1 89 ? 18.016 1.982 -4.215 1 97.88 89 PHE A N 1
ATOM 627 C CA . PHE A 1 89 ? 17.969 3.217 -3.439 1 97.88 89 PHE A CA 1
ATOM 628 C C . PHE A 1 89 ? 19.375 3.656 -3.041 1 97.88 89 PHE A C 1
ATOM 630 O O . PHE A 1 89 ? 19.766 4.801 -3.285 1 97.88 89 PHE A O 1
ATOM 637 N N . LEU A 1 90 ? 20.141 2.732 -2.525 1 97.94 90 LEU A N 1
ATOM 638 C CA . LEU A 1 90 ? 21.5 3.045 -2.088 1 97.94 90 LEU A CA 1
ATOM 639 C C . LEU A 1 90 ? 22.375 3.473 -3.268 1 97.94 90 LEU A C 1
ATOM 641 O O . LEU A 1 90 ? 23.172 4.398 -3.146 1 97.94 90 LEU A O 1
ATOM 645 N N . GLU A 1 91 ? 22.203 2.912 -4.379 1 97.75 91 GLU A N 1
ATOM 646 C CA . GLU A 1 91 ? 22.984 3.195 -5.582 1 97.75 91 GLU A CA 1
ATOM 647 C C . GLU A 1 91 ? 22.641 4.574 -6.145 1 97.75 91 GLU A C 1
ATOM 649 O O . GLU A 1 91 ? 23.422 5.141 -6.918 1 97.75 91 GLU A O 1
ATOM 654 N N . ASN A 1 92 ? 21.5 5.082 -5.832 1 96.38 92 ASN A N 1
ATOM 655 C CA . ASN A 1 92 ? 21.031 6.324 -6.43 1 96.38 92 ASN A CA 1
ATOM 656 C C . ASN A 1 92 ? 21.156 7.5 -5.465 1 96.38 92 ASN A C 1
ATOM 658 O O . ASN A 1 92 ? 20.484 8.516 -5.625 1 96.38 92 ASN A O 1
ATOM 662 N N . HIS A 1 93 ? 21.984 7.32 -4.457 1 94.5 93 HIS A N 1
ATOM 663 C CA . HIS A 1 93 ? 22.219 8.391 -3.498 1 94.5 93 HIS A CA 1
ATOM 664 C C . HIS A 1 93 ? 22.656 9.672 -4.199 1 94.5 93 HIS A C 1
ATOM 666 O O . HIS A 1 93 ? 23.578 9.656 -5.02 1 94.5 93 HIS A O 1
ATOM 672 N N . GLY A 1 94 ? 22.047 10.82 -3.936 1 94.25 94 GLY A N 1
ATOM 673 C CA . GLY A 1 94 ? 22.375 12.109 -4.516 1 94.25 94 GLY A CA 1
ATOM 674 C C . GLY A 1 94 ? 21.734 12.344 -5.871 1 94.25 94 GLY A C 1
ATOM 675 O O . GLY A 1 94 ? 21.875 13.414 -6.457 1 94.25 94 GLY A O 1
ATOM 676 N N . GLN A 1 95 ? 21 11.406 -6.371 1 94.56 95 GLN A N 1
ATOM 677 C CA . GLN A 1 95 ? 20.391 11.508 -7.691 1 94.56 95 GLN A CA 1
ATOM 678 C C . GLN A 1 95 ? 18.906 11.828 -7.586 1 94.56 95 GLN A C 1
ATOM 680 O O . GLN A 1 95 ? 18.328 11.812 -6.492 1 94.56 95 GLN A O 1
ATOM 685 N N . VAL A 1 96 ? 18.25 12.094 -8.672 1 92.62 96 VAL A N 1
ATOM 686 C CA . VAL A 1 96 ? 16.891 12.609 -8.75 1 92.62 96 VAL A CA 1
ATOM 687 C C . VAL A 1 96 ? 15.914 11.57 -8.203 1 92.62 96 VAL A C 1
ATOM 689 O O . VAL A 1 96 ? 14.898 11.922 -7.594 1 92.62 96 VAL A O 1
ATOM 692 N N . LEU A 1 97 ? 16.25 10.273 -8.289 1 95.94 97 LEU A N 1
ATOM 693 C CA . LEU A 1 97 ? 15.297 9.227 -7.945 1 95.94 97 LEU A CA 1
ATOM 694 C C . LEU A 1 97 ? 15.523 8.727 -6.523 1 95.94 97 LEU A C 1
ATOM 696 O O . LEU A 1 97 ? 14.836 7.82 -6.062 1 95.94 97 LEU A O 1
ATOM 700 N N . GLU A 1 98 ? 16.453 9.258 -5.773 1 95.38 98 GLU A N 1
ATOM 701 C CA . GLU A 1 98 ? 16.828 8.734 -4.461 1 95.38 98 GLU A CA 1
ATOM 702 C C . GLU A 1 98 ? 15.609 8.609 -3.547 1 95.38 98 GLU A C 1
ATOM 704 O O . GLU A 1 98 ? 15.297 7.52 -3.062 1 95.38 98 GLU A O 1
ATOM 709 N N . LEU A 1 99 ? 14.883 9.695 -3.441 1 91.56 99 LEU A N 1
ATOM 710 C CA . LEU A 1 99 ? 13.773 9.711 -2.488 1 91.56 99 LEU A CA 1
ATOM 711 C C . LEU A 1 99 ? 12.617 8.859 -2.994 1 91.56 99 LEU A C 1
ATOM 713 O O . LEU A 1 99 ? 11.922 8.211 -2.203 1 91.56 99 LEU A O 1
ATOM 717 N N . THR A 1 100 ? 12.398 8.891 -4.289 1 94.81 100 THR A N 1
ATOM 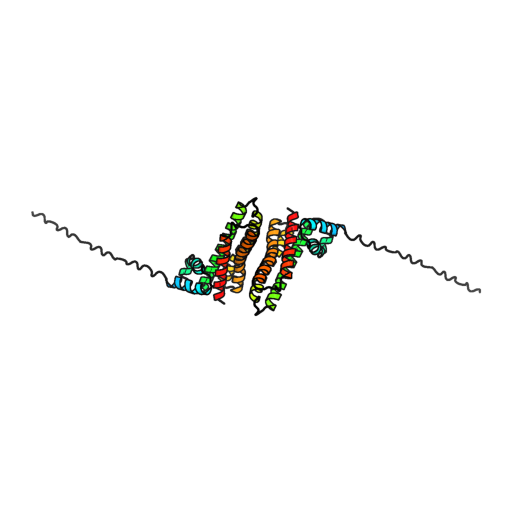718 C CA . THR A 1 100 ? 11.359 8.047 -4.867 1 94.81 100 THR A CA 1
ATOM 719 C C . THR A 1 100 ? 11.664 6.574 -4.617 1 94.81 100 THR A C 1
ATOM 721 O O . THR A 1 100 ? 10.766 5.801 -4.27 1 94.81 100 THR A O 1
ATOM 724 N N . LEU A 1 101 ? 12.914 6.215 -4.75 1 97.56 101 LEU A N 1
ATOM 725 C CA . LEU A 1 101 ? 13.312 4.832 -4.527 1 97.56 101 LEU A CA 1
ATOM 726 C C . LEU A 1 101 ? 13.203 4.461 -3.051 1 97.56 101 LEU A C 1
ATOM 728 O O . LEU A 1 101 ? 12.883 3.32 -2.713 1 97.56 101 LEU A O 1
ATOM 732 N N . LEU A 1 102 ? 13.484 5.387 -2.188 1 96.44 102 LEU A N 1
ATOM 733 C CA . LEU A 1 102 ? 13.273 5.156 -0.762 1 96.44 102 LEU A CA 1
ATOM 734 C C . LEU A 1 102 ? 11.805 4.871 -0.47 1 96.44 102 LEU A C 1
ATOM 736 O O . LEU A 1 102 ? 11.484 3.939 0.273 1 96.44 102 LEU A O 1
ATOM 740 N N . GLU A 1 103 ? 10.93 5.625 -1.014 1 94.75 103 GLU A N 1
ATOM 741 C CA . GLU A 1 103 ? 9.492 5.418 -0.84 1 94.75 103 GLU A CA 1
ATOM 742 C C . GLU A 1 103 ? 9.055 4.074 -1.416 1 94.75 103 GLU A C 1
ATOM 744 O O . GLU A 1 103 ? 8.227 3.379 -0.824 1 94.75 103 GLU A O 1
ATOM 749 N N . CYS A 1 104 ? 9.586 3.781 -2.553 1 97.62 104 CYS A N 1
ATOM 750 C CA . CYS A 1 104 ? 9.336 2.465 -3.127 1 97.62 104 CYS A CA 1
ATOM 751 C C . CYS A 1 104 ? 9.734 1.359 -2.154 1 97.62 104 CYS A C 1
ATOM 753 O O . CYS A 1 104 ? 8.969 0.418 -1.933 1 97.62 104 CYS A O 1
ATOM 755 N N . TRP A 1 105 ? 10.898 1.499 -1.646 1 98.12 105 TRP A N 1
ATOM 756 C CA . TRP A 1 105 ? 11.367 0.47 -0.723 1 98.12 105 TRP A CA 1
ATOM 757 C C . TRP A 1 105 ? 10.438 0.364 0.485 1 98.12 105 TRP A C 1
ATOM 759 O O . TRP A 1 105 ? 10.156 -0.737 0.965 1 98.12 105 TRP A O 1
ATOM 769 N N . TRP A 1 106 ? 10.008 1.424 1.021 1 96.75 106 TRP A N 1
ATOM 770 C CA . TRP A 1 106 ? 9.086 1.377 2.154 1 96.75 106 TRP A CA 1
ATOM 771 C C . TRP A 1 106 ? 7.84 0.572 1.812 1 96.75 106 TRP A C 1
ATOM 773 O O . TRP A 1 106 ? 7.352 -0.21 2.631 1 96.75 106 TRP A O 1
ATOM 783 N N . MET A 1 107 ? 7.254 0.742 0.625 1 96.44 107 MET A N 1
ATOM 784 C CA . MET A 1 107 ? 6.086 -0.016 0.185 1 96.44 107 MET A CA 1
ATOM 785 C C . MET A 1 107 ? 6.41 -1.503 0.087 1 96.44 107 MET A C 1
ATOM 787 O O . MET A 1 107 ? 5.617 -2.344 0.52 1 96.44 107 MET A O 1
ATOM 791 N N . TYR A 1 108 ? 7.535 -1.79 -0.451 1 98.38 108 TYR A N 1
ATOM 792 C CA . TYR A 1 108 ? 7.941 -3.184 -0.6 1 98.38 108 TYR A CA 1
ATOM 793 C C . TYR A 1 108 ? 8.188 -3.828 0.759 1 98.38 108 TYR A C 1
ATOM 795 O O . TYR A 1 108 ? 7.898 -5.012 0.95 1 98.38 108 TYR A O 1
ATOM 803 N N . ASP A 1 109 ? 8.828 -3.084 1.581 1 97.75 109 ASP A N 1
ATOM 804 C CA . ASP A 1 109 ? 9.086 -3.605 2.92 1 97.75 109 ASP A CA 1
ATOM 805 C C . ASP A 1 109 ? 7.781 -3.947 3.633 1 97.75 109 ASP A C 1
ATOM 807 O O . ASP A 1 109 ? 7.668 -5.004 4.262 1 97.75 109 ASP A O 1
ATOM 811 N N . LEU A 1 110 ? 6.832 -3.076 3.572 1 96.5 110 LEU A N 1
ATOM 812 C CA . LEU A 1 110 ? 5.508 -3.348 4.117 1 96.5 110 LEU A CA 1
ATOM 813 C C . LEU A 1 110 ? 4.879 -4.559 3.436 1 96.5 110 LEU A C 1
ATOM 815 O O . LEU A 1 110 ? 4.293 -5.418 4.102 1 96.5 110 LEU A O 1
ATOM 819 N N . ALA A 1 111 ? 4.977 -4.602 2.172 1 98.25 111 ALA A N 1
ATOM 820 C CA . ALA A 1 111 ? 4.41 -5.699 1.396 1 98.25 111 ALA A CA 1
ATOM 821 C C . ALA A 1 111 ? 5.051 -7.031 1.777 1 98.25 111 ALA A C 1
ATOM 823 O O . ALA A 1 111 ? 4.395 -8.07 1.766 1 98.25 111 ALA A O 1
ATOM 824 N N . ALA A 1 112 ? 6.352 -7.02 2.029 1 98.62 112 ALA A N 1
ATOM 825 C CA . ALA A 1 112 ? 7.035 -8.25 2.432 1 98.62 112 ALA A CA 1
ATOM 826 C C . ALA A 1 112 ? 6.41 -8.828 3.697 1 98.62 112 ALA A C 1
ATOM 828 O O . ALA A 1 112 ? 6.227 -10.047 3.801 1 98.62 112 ALA A O 1
ATOM 829 N N . GLY A 1 113 ? 6.156 -8 4.641 1 97.75 113 GLY A N 1
ATOM 830 C CA . GLY A 1 113 ? 5.449 -8.469 5.824 1 97.75 113 GLY A CA 1
ATOM 831 C C . GLY A 1 113 ? 4.086 -9.055 5.512 1 97.75 113 GLY A C 1
ATOM 832 O O . GLY A 1 113 ? 3.725 -10.109 6.035 1 97.75 113 GLY A O 1
ATOM 833 N N . GLU A 1 114 ? 3.334 -8.391 4.691 1 98.12 114 GLU A N 1
ATOM 834 C CA . GLU A 1 114 ? 2.012 -8.867 4.297 1 98.12 114 GLU A CA 1
ATOM 835 C C . GLU A 1 114 ? 2.107 -10.172 3.521 1 98.12 114 GLU A C 1
ATOM 837 O O . GLU A 1 114 ? 1.247 -11.047 3.66 1 98.12 114 GLU A O 1
ATOM 842 N N . ALA A 1 115 ? 3.084 -10.234 2.645 1 98.62 115 ALA A N 1
ATOM 843 C CA . ALA A 1 115 ? 3.271 -11.469 1.887 1 98.62 115 ALA A CA 1
ATOM 844 C C . ALA A 1 115 ? 3.527 -12.648 2.816 1 98.62 115 ALA A C 1
ATOM 846 O O . ALA A 1 115 ? 3.035 -13.758 2.578 1 98.62 115 ALA A O 1
ATOM 847 N N . GLN A 1 116 ? 4.312 -12.453 3.814 1 98.69 116 GLN A N 1
ATOM 848 C CA . GLN A 1 116 ? 4.516 -13.5 4.801 1 98.69 116 GLN A CA 1
ATOM 849 C C . GLN A 1 116 ? 3.215 -13.844 5.523 1 98.69 116 GLN A C 1
ATOM 851 O O . GLN A 1 116 ? 2.943 -15.008 5.812 1 98.69 116 GLN A O 1
ATOM 856 N N . ALA A 1 117 ? 2.434 -12.836 5.836 1 98.12 117 ALA A N 1
ATOM 857 C CA . ALA A 1 117 ? 1.128 -13.07 6.445 1 98.12 117 ALA A CA 1
ATOM 858 C C . ALA A 1 117 ? 0.241 -13.914 5.535 1 98.12 117 ALA A C 1
ATOM 860 O O . ALA A 1 117 ? -0.555 -14.727 6.012 1 98.12 117 ALA A O 1
ATOM 861 N N . ALA A 1 118 ? 0.352 -13.727 4.25 1 98.62 118 ALA A N 1
ATOM 862 C CA . ALA A 1 118 ? -0.388 -14.547 3.299 1 98.62 118 ALA A CA 1
ATOM 863 C C . ALA A 1 118 ? 0.028 -16.016 3.398 1 98.62 118 ALA A C 1
ATOM 865 O O . ALA A 1 118 ? -0.821 -16.906 3.406 1 98.62 118 ALA A O 1
ATOM 866 N N . VAL A 1 119 ? 1.308 -16.25 3.438 1 98.75 119 VAL A N 1
ATOM 867 C CA . VAL A 1 119 ? 1.827 -17.609 3.572 1 98.75 119 VAL A CA 1
ATOM 868 C C . VAL A 1 119 ? 1.292 -18.234 4.855 1 98.75 119 VAL A C 1
ATOM 870 O O . VAL A 1 119 ? 0.816 -19.375 4.84 1 98.75 119 VAL A O 1
ATOM 873 N N . ASP A 1 120 ? 1.378 -17.516 5.93 1 98.56 120 ASP A N 1
ATOM 874 C CA . ASP A 1 120 ? 0.915 -18.016 7.219 1 98.56 120 ASP A CA 1
ATOM 875 C C . ASP A 1 120 ? -0.582 -18.328 7.188 1 98.56 120 ASP A C 1
ATOM 877 O O . ASP A 1 120 ? -1.024 -19.359 7.695 1 98.56 120 ASP A O 1
ATOM 881 N N . ALA A 1 121 ? -1.301 -17.391 6.648 1 97.94 121 ALA A N 1
ATOM 882 C CA . ALA A 1 121 ? -2.748 -17.578 6.559 1 97.94 121 ALA A CA 1
ATOM 883 C C . ALA A 1 121 ? -3.092 -18.812 5.73 1 97.94 121 ALA A C 1
ATOM 885 O O . ALA A 1 121 ? -3.957 -19.594 6.117 1 97.94 121 ALA A O 1
ATOM 886 N N . TYR A 1 122 ? -2.477 -18.938 4.641 1 98.38 122 TYR A N 1
ATOM 887 C CA . TYR A 1 122 ? -2.77 -20.078 3.785 1 98.38 122 TYR A CA 1
ATOM 888 C C . TYR A 1 122 ? -2.434 -21.391 4.488 1 98.38 122 TYR A C 1
ATOM 890 O O . TYR A 1 122 ? -3.215 -22.344 4.449 1 98.38 122 TYR A O 1
ATOM 898 N N . SER A 1 123 ? -1.275 -21.484 5.066 1 97.5 123 SER A N 1
ATOM 899 C CA . SER A 1 123 ? -0.769 -22.703 5.699 1 97.5 123 SER A CA 1
ATOM 900 C C . SER A 1 123 ? -1.612 -23.078 6.906 1 97.5 123 SER A C 1
ATOM 902 O O . SER A 1 123 ? -1.706 -24.266 7.254 1 97.5 123 SER A O 1
ATOM 904 N N . SER A 1 124 ? -2.217 -22.109 7.543 1 97 124 SER A N 1
ATOM 905 C CA . SER A 1 124 ? -3.014 -22.391 8.734 1 97 124 SER A CA 1
ATOM 906 C C . SER A 1 124 ? -4.457 -22.719 8.367 1 97 124 SER A C 1
ATOM 908 O O . SER A 1 124 ? -5.293 -22.922 9.25 1 97 124 SER A O 1
ATOM 910 N N . GLY A 1 125 ? -4.805 -22.734 7.141 1 94.44 125 GLY A N 1
ATOM 911 C CA . GLY A 1 125 ? -6.16 -23.016 6.699 1 94.44 125 GLY A CA 1
ATOM 912 C C . GLY A 1 125 ? -7.105 -21.844 6.844 1 94.44 125 GLY A C 1
ATOM 913 O O . GLY A 1 125 ? -8.305 -22.031 7.047 1 94.44 125 GLY A O 1
ATOM 914 N N . GLY A 1 126 ? -6.523 -20.672 6.785 1 90 126 GLY A N 1
ATOM 915 C CA . GLY A 1 126 ? -7.348 -19.484 6.875 1 90 126 GLY A CA 1
ATOM 916 C C . GLY A 1 126 ? -8.234 -19.266 5.656 1 90 126 GLY A C 1
ATOM 917 O O . GLY A 1 126 ? -8.102 -19.984 4.664 1 90 126 GLY A O 1
ATOM 918 N N . ALA A 1 127 ? -9.109 -18.266 5.797 1 94.19 127 ALA A N 1
ATOM 919 C CA . ALA A 1 127 ? -10 -17.953 4.684 1 94.19 127 ALA A CA 1
ATOM 920 C C . ALA A 1 127 ? -9.219 -17.484 3.463 1 94.19 127 ALA A C 1
ATOM 922 O O . ALA A 1 127 ? -8.281 -16.688 3.584 1 94.19 127 ALA A O 1
ATOM 923 N N . TYR A 1 128 ? -9.609 -17.953 2.273 1 96.44 128 TYR A N 1
ATOM 924 C CA . TYR A 1 128 ? -8.906 -17.625 1.036 1 96.44 128 TYR A CA 1
ATOM 925 C C . TYR A 1 128 ? -8.914 -16.125 0.781 1 96.44 128 TYR A C 1
ATOM 927 O O . TYR A 1 128 ? -7.934 -15.562 0.293 1 96.44 128 TYR A O 1
ATOM 935 N N . LEU A 1 129 ? -10.016 -15.523 1.095 1 94 129 LEU A N 1
ATOM 936 C CA . LEU A 1 129 ? -10.102 -14.078 0.867 1 94 129 LEU A CA 1
ATOM 937 C C . LEU A 1 129 ? -9.094 -13.328 1.729 1 94 129 LEU A C 1
ATOM 939 O O . LEU A 1 129 ? -8.562 -12.297 1.312 1 94 129 LEU A O 1
ATOM 943 N N . ASP A 1 130 ? -8.82 -13.852 2.924 1 94.88 130 ASP A N 1
ATOM 944 C CA . ASP A 1 130 ? -7.797 -13.258 3.777 1 94.88 130 ASP A CA 1
ATOM 945 C C . ASP A 1 130 ? -6.406 -13.422 3.164 1 94.88 130 ASP A C 1
ATOM 947 O O . ASP A 1 130 ? -5.578 -12.508 3.238 1 94.88 130 ASP A O 1
ATOM 951 N N . VAL A 1 131 ? -6.176 -14.531 2.629 1 97.94 131 VAL A N 1
ATOM 952 C CA . VAL A 1 131 ? -4.91 -14.781 1.949 1 97.94 131 VAL A CA 1
ATOM 953 C C . VAL A 1 131 ? -4.738 -13.797 0.789 1 97.94 131 VAL A C 1
ATOM 955 O O . VAL A 1 131 ? -3.682 -13.188 0.637 1 97.94 131 VAL A O 1
ATOM 958 N N . VAL A 1 132 ? -5.785 -13.664 0.009 1 97.25 132 VAL A N 1
ATOM 959 C CA . VAL A 1 132 ? -5.773 -12.773 -1.151 1 97.25 132 VAL A CA 1
ATOM 960 C C . VAL A 1 132 ? -5.512 -11.336 -0.702 1 97.25 132 VAL A C 1
ATOM 962 O O . VAL A 1 132 ? -4.699 -10.633 -1.303 1 97.25 132 VAL A O 1
ATOM 965 N N . ARG A 1 133 ? -6.113 -10.945 0.341 1 95.25 133 ARG A N 1
ATOM 966 C CA . ARG A 1 133 ? -5.934 -9.602 0.881 1 95.25 133 ARG A CA 1
ATOM 967 C C . ARG A 1 133 ? -4.469 -9.336 1.204 1 95.25 133 ARG A C 1
ATOM 969 O O . ARG A 1 133 ? -3.922 -8.297 0.823 1 95.25 133 ARG A O 1
ATOM 976 N N . HIS A 1 134 ? -3.893 -10.242 1.844 1 97.25 134 HIS A N 1
ATOM 977 C CA . HIS A 1 134 ? -2.482 -10.102 2.188 1 97.25 134 HIS A CA 1
ATOM 978 C C . HIS A 1 134 ? -1.605 -10.133 0.94 1 97.25 134 HIS A C 1
ATOM 980 O O . HIS A 1 134 ? -0.657 -9.352 0.825 1 97.25 134 HIS A O 1
ATOM 986 N N . GLN A 1 135 ? -1.928 -10.945 0.018 1 96.81 135 GLN A N 1
ATOM 987 C CA . GLN A 1 135 ? -1.119 -11.141 -1.181 1 96.81 135 GLN A CA 1
ATOM 988 C C . GLN A 1 135 ? -1.158 -9.906 -2.076 1 96.81 135 GLN A C 1
ATOM 990 O O . GLN A 1 135 ? -0.172 -9.578 -2.742 1 96.81 135 GLN A O 1
ATOM 995 N N . LEU A 1 136 ? -2.24 -9.219 -2.078 1 96.88 136 LEU A N 1
ATOM 996 C CA . LEU A 1 136 ? -2.441 -8.078 -2.961 1 96.88 136 LEU A CA 1
ATOM 997 C C . LEU A 1 136 ? -1.489 -6.941 -2.604 1 96.88 136 LEU A C 1
ATOM 999 O O . LEU A 1 136 ? -1.197 -6.086 -3.441 1 96.88 136 LEU A O 1
ATOM 1003 N N . ALA A 1 137 ? -0.99 -6.922 -1.354 1 96.75 137 ALA A N 1
ATOM 1004 C CA . ALA A 1 137 ? -0.033 -5.895 -0.959 1 96.75 137 ALA A CA 1
ATOM 1005 C C . ALA A 1 137 ? 1.201 -5.918 -1.856 1 96.75 137 ALA A C 1
ATOM 1007 O O . ALA A 1 137 ? 1.725 -4.867 -2.232 1 96.75 137 ALA A O 1
ATOM 1008 N N . GLY A 1 138 ? 1.629 -7.094 -2.158 1 98.25 138 GLY A N 1
ATOM 1009 C CA . GLY A 1 138 ? 2.758 -7.223 -3.066 1 98.25 138 GLY A CA 1
ATOM 1010 C C . GLY A 1 138 ? 2.439 -6.773 -4.48 1 98.25 138 GLY A C 1
ATOM 1011 O O . GLY A 1 138 ? 3.258 -6.113 -5.125 1 98.25 138 GLY A O 1
ATOM 1012 N N . TYR A 1 139 ? 1.327 -7.148 -4.973 1 97.38 139 TYR A N 1
ATOM 1013 C CA . TYR A 1 139 ? 0.87 -6.715 -6.289 1 97.38 139 TYR A CA 1
ATOM 1014 C C . TYR A 1 139 ? 0.868 -5.195 -6.391 1 97.38 139 TYR A C 1
ATOM 1016 O O . TYR A 1 139 ? 1.429 -4.629 -7.336 1 97.38 139 TYR A O 1
ATOM 1024 N N . TYR A 1 140 ? 0.36 -4.559 -5.402 1 95.38 140 TYR A N 1
ATOM 1025 C CA . TYR A 1 140 ? 0.221 -3.107 -5.418 1 95.38 140 TYR A CA 1
ATOM 1026 C C . TYR A 1 140 ? 1.572 -2.428 -5.234 1 95.38 140 TYR A C 1
ATOM 1028 O O . TYR A 1 140 ? 1.818 -1.357 -5.793 1 95.38 140 TYR A O 1
ATOM 1036 N N . ALA A 1 141 ? 2.428 -3.01 -4.391 1 97.06 141 ALA A N 1
ATOM 1037 C CA . ALA A 1 141 ? 3.773 -2.451 -4.281 1 97.06 141 ALA A CA 1
ATOM 1038 C C . ALA A 1 141 ? 4.445 -2.367 -5.648 1 97.06 141 ALA A C 1
ATOM 1040 O O . ALA A 1 141 ? 5.047 -1.344 -5.988 1 97.06 141 ALA A O 1
ATOM 1041 N N . GLY A 1 142 ? 4.324 -3.379 -6.473 1 97.31 142 GLY A N 1
ATOM 1042 C CA . GLY A 1 142 ? 4.91 -3.387 -7.805 1 97.31 142 GLY A CA 1
ATOM 1043 C C . GLY A 1 142 ? 4.312 -2.338 -8.727 1 97.31 142 GLY A C 1
ATOM 1044 O O . GLY A 1 142 ? 5.039 -1.6 -9.391 1 97.31 142 GLY A O 1
ATOM 1045 N N . ILE A 1 143 ? 3.064 -2.254 -8.703 1 94.38 143 ILE A N 1
ATOM 1046 C CA . ILE A 1 143 ? 2.363 -1.337 -9.594 1 94.38 143 ILE A CA 1
ATOM 1047 C C . ILE A 1 143 ? 2.629 0.104 -9.164 1 94.38 143 ILE A C 1
ATOM 1049 O O . ILE A 1 143 ? 2.91 0.966 -10 1 94.38 143 ILE A O 1
ATOM 1053 N N . MET A 1 144 ? 2.586 0.358 -7.891 1 93.19 144 MET A N 1
ATOM 1054 C CA . MET A 1 144 ? 2.715 1.718 -7.375 1 93.19 144 MET A CA 1
ATOM 1055 C C . MET A 1 144 ? 4.141 2.23 -7.543 1 93.19 144 MET A C 1
ATOM 1057 O O . MET A 1 144 ? 4.348 3.381 -7.938 1 93.19 144 MET A O 1
ATOM 1061 N N . CYS A 1 145 ? 5.086 1.437 -7.211 1 96.81 145 CYS A N 1
ATOM 1062 C CA . CYS A 1 145 ? 6.477 1.847 -7.383 1 96.81 145 CYS A CA 1
ATOM 1063 C C . CYS A 1 145 ? 6.766 2.205 -8.836 1 96.81 145 CYS A C 1
ATOM 1065 O O . CYS A 1 145 ? 7.387 3.232 -9.109 1 96.81 145 CYS A O 1
ATOM 1067 N N . ASP A 1 146 ? 6.32 1.395 -9.734 1 94 146 ASP A N 1
ATOM 1068 C CA . ASP A 1 146 ? 6.492 1.666 -11.156 1 94 146 ASP A CA 1
ATOM 1069 C C . ASP A 1 146 ? 5.867 3.006 -11.539 1 94 146 ASP A C 1
ATOM 1071 O O . ASP A 1 146 ? 6.504 3.82 -12.211 1 94 146 ASP A O 1
ATOM 1075 N N . ASN A 1 147 ? 4.68 3.24 -11.102 1 89.12 147 ASN A N 1
ATOM 1076 C CA . ASN A 1 147 ? 3.953 4.469 -11.406 1 89.12 147 ASN A CA 1
ATOM 1077 C C . ASN A 1 147 ? 4.664 5.695 -10.852 1 89.12 147 ASN A C 1
ATOM 1079 O O . ASN A 1 147 ? 4.711 6.742 -11.5 1 89.12 147 ASN A O 1
ATOM 1083 N N . MET A 1 148 ? 5.203 5.59 -9.656 1 91.38 148 MET A N 1
ATOM 1084 C CA . MET A 1 148 ? 5.891 6.707 -9.016 1 91.38 148 MET A CA 1
ATOM 1085 C C . MET A 1 148 ? 7.152 7.082 -9.781 1 91.38 148 MET A C 1
ATOM 1087 O O . MET A 1 148 ? 7.469 8.266 -9.93 1 91.38 148 MET A O 1
ATOM 1091 N N . ILE A 1 149 ? 7.789 6.125 -10.273 1 95.5 149 ILE A N 1
ATOM 1092 C CA . ILE A 1 149 ? 9.07 6.383 -10.922 1 95.5 149 ILE A CA 1
ATOM 1093 C C . ILE A 1 149 ? 8.828 6.918 -12.336 1 95.5 149 ILE A C 1
ATOM 1095 O O . ILE A 1 149 ? 9.492 7.867 -12.766 1 95.5 149 ILE A O 1
ATOM 1099 N N . VAL A 1 150 ? 7.895 6.371 -13.008 1 91.62 150 VAL A N 1
ATOM 1100 C CA . VAL A 1 150 ? 7.715 6.746 -14.406 1 91.62 150 VAL A CA 1
ATOM 1101 C C . VAL A 1 150 ? 7.176 8.172 -14.492 1 91.62 150 VAL A C 1
ATOM 1103 O O . VAL A 1 150 ? 7.316 8.836 -15.523 1 91.62 150 VAL A O 1
ATOM 1106 N N . ARG A 1 151 ? 6.605 8.688 -13.453 1 86.88 151 ARG A N 1
ATOM 1107 C CA . ARG A 1 151 ? 6.164 10.078 -13.391 1 86.88 151 ARG A CA 1
ATOM 1108 C C . ARG A 1 151 ? 7.352 11.023 -13.266 1 86.88 151 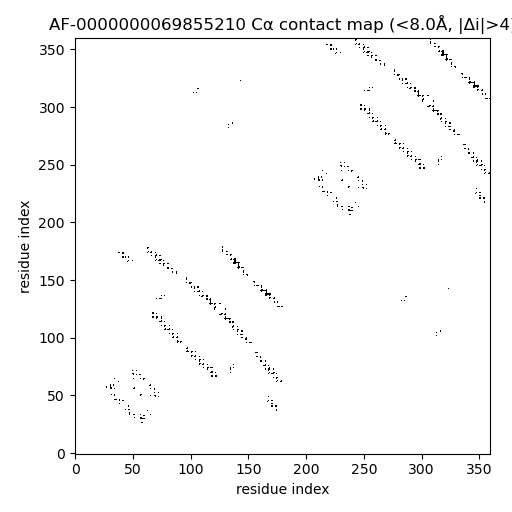ARG A C 1
ATOM 1110 O O . ARG A 1 151 ? 7.238 12.219 -13.555 1 86.88 151 ARG A O 1
ATOM 1117 N N . ARG A 1 152 ? 8.516 10.562 -12.938 1 89.81 152 ARG A N 1
ATOM 1118 C CA . ARG A 1 152 ? 9.664 11.414 -12.633 1 89.81 152 ARG A CA 1
ATOM 1119 C C . ARG A 1 152 ? 10.82 11.133 -13.586 1 89.81 152 ARG A C 1
ATOM 1121 O O . ARG A 1 152 ? 11.719 11.961 -13.734 1 89.81 152 ARG A O 1
ATOM 1128 N N . SER A 1 153 ? 10.773 9.953 -14.141 1 90.75 153 SER A N 1
ATOM 1129 C CA . SER A 1 153 ? 11.875 9.547 -15 1 90.75 153 SER A CA 1
ATOM 1130 C C . SER A 1 153 ? 11.391 8.656 -16.141 1 90.75 153 SER A C 1
ATOM 1132 O O . SER A 1 153 ? 10.508 7.816 -15.945 1 90.75 153 SER A O 1
ATOM 1134 N N . LYS A 1 154 ? 12.016 8.75 -17.234 1 89.38 154 LYS A N 1
ATOM 1135 C CA . LYS A 1 154 ? 11.672 7.953 -18.406 1 89.38 154 LYS A CA 1
ATOM 1136 C C . LYS A 1 154 ? 12.086 6.496 -18.219 1 89.38 154 LYS A C 1
ATOM 1138 O O . LYS A 1 154 ? 11.43 5.59 -18.734 1 89.38 154 LYS A O 1
ATOM 1143 N N . VAL A 1 155 ? 13.227 6.391 -17.578 1 91.62 155 VAL A N 1
ATOM 1144 C CA . VAL A 1 155 ? 13.742 5.043 -17.375 1 91.62 155 VAL A CA 1
ATOM 1145 C C . VAL A 1 155 ? 13.711 4.695 -15.883 1 91.62 155 VAL A C 1
ATOM 1147 O O . VAL A 1 155 ? 14.188 5.469 -15.047 1 91.62 155 VAL A O 1
ATOM 1150 N N . SER A 1 156 ? 13.18 3.49 -15.594 1 95.88 156 SER A N 1
ATOM 1151 C CA . SER A 1 156 ? 13.117 3.035 -14.203 1 95.88 156 SER A CA 1
ATOM 1152 C C . SER A 1 156 ? 14.188 1.99 -13.914 1 95.88 156 SER A C 1
ATOM 1154 O O . SER A 1 156 ? 14.25 0.95 -14.57 1 95.88 156 SER A O 1
ATOM 1156 N N . PRO A 1 157 ? 14.961 2.205 -12.93 1 96.75 157 PRO A N 1
ATOM 1157 C CA . PRO A 1 157 ? 15.984 1.218 -12.578 1 96.75 157 PRO A CA 1
ATOM 1158 C C . PRO A 1 157 ? 15.398 -0.039 -11.945 1 96.75 157 PRO A C 1
ATOM 1160 O O . PRO A 1 157 ? 16.125 -1.005 -11.688 1 96.75 157 PRO A O 1
ATOM 1163 N N . VAL A 1 158 ? 14.047 -0.028 -11.664 1 98.38 158 VAL A N 1
ATOM 1164 C CA . VAL A 1 158 ? 13.469 -1.181 -10.984 1 98.38 158 VAL A CA 1
ATOM 1165 C C . VAL A 1 158 ? 12.258 -1.69 -11.758 1 98.38 158 VAL A C 1
ATOM 1167 O O . VAL A 1 158 ? 11.406 -2.396 -11.211 1 98.38 158 VAL A O 1
ATOM 1170 N N . ALA A 1 159 ? 12.141 -1.435 -13 1 97.94 159 ALA A N 1
ATOM 1171 C CA . ALA A 1 159 ? 10.977 -1.799 -13.805 1 97.94 159 ALA A CA 1
ATOM 1172 C C . ALA A 1 159 ? 10.781 -3.312 -13.836 1 97.94 159 ALA A C 1
ATOM 1174 O O . ALA A 1 159 ? 9.656 -3.803 -13.695 1 97.94 159 ALA A O 1
ATOM 1175 N N . ASP A 1 160 ? 11.875 -3.99 -14.031 1 98.06 160 ASP A N 1
ATOM 1176 C CA . ASP A 1 160 ? 11.789 -5.445 -14.102 1 98.06 160 ASP A CA 1
ATOM 1177 C C . ASP A 1 160 ? 11.391 -6.047 -12.758 1 98.06 160 ASP A C 1
ATOM 1179 O O . ASP A 1 160 ? 10.633 -7.012 -12.703 1 98.06 160 ASP A O 1
ATOM 1183 N N . ILE A 1 161 ? 11.945 -5.512 -11.703 1 98.75 161 ILE A N 1
ATOM 1184 C CA . ILE A 1 161 ? 11.609 -5.945 -10.352 1 98.75 161 ILE A CA 1
ATOM 1185 C C . ILE A 1 161 ? 10.109 -5.754 -10.109 1 98.75 161 ILE A C 1
ATOM 1187 O O . ILE A 1 161 ? 9.43 -6.672 -9.648 1 98.75 161 ILE A O 1
ATOM 1191 N N . ASP A 1 162 ? 9.602 -4.598 -10.43 1 98.56 162 ASP A N 1
ATOM 1192 C CA . ASP A 1 162 ? 8.195 -4.25 -10.234 1 98.56 162 ASP A CA 1
ATOM 1193 C C . ASP A 1 162 ? 7.289 -5.184 -11.039 1 98.56 162 ASP A C 1
ATOM 1195 O O . ASP A 1 162 ? 6.305 -5.707 -10.508 1 98.56 162 ASP A O 1
ATOM 1199 N N . ARG A 1 163 ? 7.633 -5.398 -12.258 1 97.69 163 ARG A N 1
ATOM 1200 C CA . ARG A 1 163 ? 6.832 -6.242 -13.133 1 97.69 163 ARG A CA 1
ATOM 1201 C C . ARG A 1 163 ? 6.785 -7.676 -12.625 1 97.69 163 ARG A C 1
ATOM 1203 O O . ARG A 1 163 ? 5.719 -8.289 -12.578 1 97.69 163 ARG A O 1
ATOM 1210 N N . THR A 1 164 ? 7.906 -8.18 -12.32 1 98.5 164 THR A N 1
ATOM 1211 C CA . THR A 1 164 ? 7.984 -9.547 -11.836 1 98.5 164 THR A CA 1
ATOM 1212 C C . THR A 1 164 ? 7.188 -9.711 -10.539 1 98.5 164 THR A C 1
ATOM 1214 O O . THR A 1 164 ? 6.449 -10.68 -10.375 1 98.5 164 THR A O 1
ATOM 1217 N N . THR A 1 165 ? 7.316 -8.797 -9.656 1 98.81 165 THR A N 1
ATOM 1218 C CA . THR A 1 165 ? 6.609 -8.844 -8.383 1 98.81 165 THR A CA 1
ATOM 1219 C C . THR A 1 165 ? 5.098 -8.805 -8.594 1 98.81 165 THR A C 1
ATOM 1221 O O . THR A 1 165 ? 4.371 -9.648 -8.062 1 98.81 165 THR A O 1
ATOM 1224 N N . ALA A 1 166 ? 4.656 -7.852 -9.367 1 98 166 ALA A N 1
ATOM 1225 C CA . ALA A 1 166 ? 3.227 -7.738 -9.633 1 98 166 ALA A CA 1
ATOM 1226 C C . ALA A 1 166 ? 2.688 -9.008 -10.289 1 98 166 ALA A C 1
ATOM 1228 O O . ALA A 1 166 ? 1.625 -9.508 -9.914 1 98 166 ALA A O 1
ATOM 1229 N N . THR A 1 167 ? 3.443 -9.531 -11.211 1 98.19 167 THR A N 1
ATOM 1230 C CA . THR A 1 167 ? 3.014 -10.711 -11.953 1 98.19 167 THR A CA 1
ATOM 1231 C C . THR A 1 167 ? 2.912 -11.93 -11.039 1 98.19 167 THR A C 1
ATOM 1233 O O . THR A 1 167 ? 1.893 -12.617 -11.023 1 98.19 167 THR A O 1
ATOM 1236 N N . HIS A 1 168 ? 3.951 -12.195 -10.273 1 98.81 168 HIS A N 1
ATOM 1237 C CA . HIS A 1 168 ? 3.941 -13.352 -9.391 1 98.81 168 HIS A CA 1
ATOM 1238 C C . HIS A 1 168 ? 2.816 -13.25 -8.359 1 98.81 168 HIS A C 1
ATOM 1240 O O . HIS A 1 168 ? 2.139 -14.242 -8.078 1 98.81 168 HIS A O 1
ATOM 1246 N N . CYS A 1 169 ? 2.607 -12.086 -7.816 1 98.62 169 CYS A N 1
ATOM 1247 C CA . CYS A 1 169 ? 1.546 -11.898 -6.836 1 98.62 169 CYS A CA 1
ATOM 1248 C C . CYS A 1 169 ? 0.174 -12.07 -7.477 1 98.62 169 CYS A C 1
ATOM 1250 O O . CYS A 1 169 ? -0.721 -12.672 -6.887 1 98.62 169 CYS A O 1
ATOM 1252 N N . ASN A 1 170 ? 0.04 -11.531 -8.641 1 97.81 170 ASN A N 1
ATOM 1253 C CA . ASN A 1 170 ? -1.238 -11.641 -9.336 1 97.81 170 ASN A CA 1
ATOM 1254 C C . ASN A 1 170 ? -1.554 -13.086 -9.703 1 97.81 170 ASN A C 1
ATOM 1256 O O . ASN A 1 170 ? -2.707 -13.516 -9.625 1 97.81 170 ASN A O 1
ATOM 1260 N N . ILE A 1 171 ? -0.584 -13.836 -10.164 1 98.56 171 ILE A N 1
ATOM 1261 C 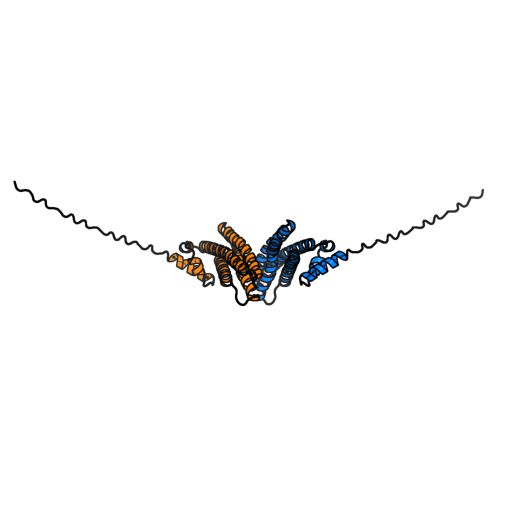CA . ILE A 1 171 ? -0.771 -15.25 -10.461 1 98.56 171 ILE A CA 1
ATOM 1262 C C . ILE A 1 171 ? -1.239 -15.984 -9.203 1 98.56 171 ILE A C 1
ATOM 1264 O O . ILE A 1 171 ? -2.184 -16.781 -9.25 1 98.56 171 ILE A O 1
ATOM 1268 N N . ALA A 1 172 ? -0.563 -15.758 -8.062 1 98.62 172 ALA A N 1
ATOM 1269 C CA . ALA A 1 172 ? -0.965 -16.391 -6.812 1 98.62 172 ALA A CA 1
ATOM 1270 C C . ALA A 1 172 ? -2.42 -16.078 -6.477 1 98.62 172 ALA A C 1
ATOM 1272 O O . ALA A 1 172 ? -3.189 -16.969 -6.117 1 98.62 172 ALA A O 1
ATOM 1273 N N . VAL A 1 173 ? -2.797 -14.82 -6.621 1 97.75 173 VAL A N 1
ATOM 1274 C CA . VAL A 1 173 ? -4.16 -14.383 -6.344 1 97.75 173 VAL A CA 1
ATOM 1275 C C . VAL A 1 173 ? -5.137 -15.125 -7.25 1 97.75 173 VAL A C 1
ATOM 1277 O O . VAL A 1 173 ? -6.172 -15.617 -6.793 1 97.75 173 VAL A O 1
ATOM 1280 N N . ASP A 1 174 ? -4.809 -15.234 -8.484 1 97.31 174 ASP A N 1
ATOM 1281 C CA . ASP A 1 174 ? -5.703 -15.875 -9.445 1 97.31 174 ASP A CA 1
ATOM 1282 C C . ASP A 1 174 ? -5.852 -17.359 -9.141 1 97.31 174 ASP A C 1
ATOM 1284 O O . ASP A 1 174 ? -6.945 -17.922 -9.273 1 97.31 174 ASP A O 1
ATOM 1288 N N . ILE A 1 175 ? -4.781 -18.031 -8.852 1 98.38 175 ILE A N 1
ATOM 1289 C CA . ILE A 1 175 ? -4.863 -19.453 -8.562 1 98.38 175 ILE A CA 1
ATOM 1290 C C . ILE A 1 175 ? -5.684 -19.672 -7.293 1 98.38 175 ILE A C 1
ATOM 1292 O O . ILE A 1 175 ? -6.496 -20.594 -7.227 1 98.38 175 ILE A O 1
ATOM 1296 N N . ILE A 1 176 ? -5.523 -18.891 -6.266 1 98 176 ILE A N 1
ATOM 1297 C CA . ILE A 1 176 ? -6.355 -18.969 -5.07 1 98 176 ILE A CA 1
ATOM 1298 C C . ILE A 1 176 ? -7.82 -18.766 -5.449 1 98 176 ILE A C 1
ATOM 1300 O O . ILE A 1 176 ? -8.703 -19.422 -4.891 1 98 176 ILE A O 1
ATOM 1304 N N . GLY A 1 177 ? -8.031 -17.875 -6.363 1 95.75 177 GLY A N 1
ATOM 1305 C CA . GLY A 1 177 ? -9.383 -17.609 -6.832 1 95.75 177 GLY A CA 1
ATOM 1306 C C . GLY A 1 177 ? -10.07 -18.828 -7.398 1 95.75 177 GLY A C 1
ATOM 1307 O O . GLY A 1 177 ? -11.297 -18.922 -7.395 1 95.75 177 GLY A O 1
ATOM 1308 N N . LEU A 1 178 ? -9.328 -19.781 -7.879 1 96.38 178 LEU A N 1
ATOM 1309 C CA . LEU A 1 178 ? -9.898 -21.016 -8.438 1 96.38 178 LEU A CA 1
ATOM 1310 C C . LEU A 1 178 ? -10.453 -21.906 -7.328 1 96.38 178 LEU A C 1
ATOM 1312 O O . LEU A 1 178 ? -11.156 -22.875 -7.602 1 96.38 178 LEU A O 1
ATOM 1316 N N . LEU A 1 179 ? -10.188 -21.562 -6.086 1 96.94 179 LEU A N 1
ATOM 1317 C CA . LEU A 1 179 ? -10.562 -22.422 -4.965 1 96.94 179 LEU A CA 1
ATOM 1318 C C . LEU A 1 179 ? -11.891 -21.969 -4.359 1 96.94 179 LEU A C 1
ATOM 1320 O O . LEU A 1 179 ? -12.438 -22.641 -3.484 1 96.94 179 LEU A O 1
ATOM 1324 N N . TYR A 1 180 ? -12.43 -20.891 -4.7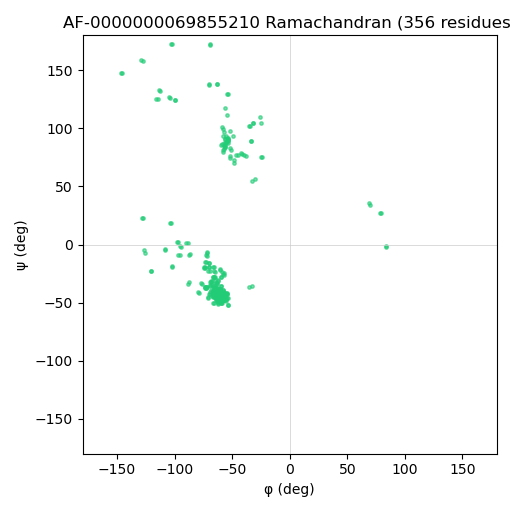03 1 86.56 180 TYR A N 1
ATOM 1325 C CA . TYR A 1 180 ? -13.695 -20.391 -4.168 1 86.56 180 TYR A CA 1
ATOM 1326 C C . TYR A 1 180 ? -14.477 -19.625 -5.227 1 86.56 180 TYR A C 1
ATOM 1328 O O . TYR A 1 180 ? -13.906 -19.203 -6.238 1 86.56 180 TYR A O 1
ATOM 1336 N N . MET B 1 1 ? -49.281 63.344 73.812 1 33.94 1 MET B N 1
ATOM 1337 C CA . MET B 1 1 ? -47.969 62.781 73.562 1 33.94 1 MET B CA 1
ATOM 1338 C C . MET B 1 1 ? -47.688 62.594 72.125 1 33.94 1 MET B C 1
ATOM 1340 O O . MET B 1 1 ? -48.469 61.938 71.375 1 33.94 1 MET B O 1
ATOM 1344 N N . ALA B 1 2 ? -46.906 63.531 71.438 1 41.91 2 ALA B N 1
ATOM 1345 C CA . ALA B 1 2 ? -46.562 63.719 70.062 1 41.91 2 ALA B CA 1
ATOM 1346 C C . ALA B 1 2 ? -45.844 62.5 69.5 1 41.91 2 ALA B C 1
ATOM 1348 O O . ALA B 1 2 ? -44.875 62.031 70.062 1 41.91 2 ALA B O 1
ATOM 1349 N N . ARG B 1 3 ? -46.5 61.625 68.75 1 46.44 3 ARG B N 1
ATOM 1350 C CA . ARG B 1 3 ? -45.969 60.438 68.062 1 46.44 3 ARG B CA 1
ATOM 1351 C C . ARG B 1 3 ? -44.875 60.781 67.125 1 46.44 3 ARG B C 1
ATOM 1353 O O . ARG B 1 3 ? -45.062 61.625 66.25 1 46.44 3 ARG B O 1
ATOM 1360 N N . PRO B 1 4 ? -43.531 60.656 67.5 1 43.44 4 PRO B N 1
ATOM 1361 C CA . PRO B 1 4 ? -42.438 61.062 66.625 1 43.44 4 PRO B CA 1
ATOM 1362 C C . PRO B 1 4 ? -42.469 60.375 65.25 1 43.44 4 PRO B C 1
ATOM 1364 O O . PRO B 1 4 ? -43 59.281 65.125 1 43.44 4 PRO B O 1
ATOM 1367 N N . ALA B 1 5 ? -42.625 61.125 64.188 1 43.31 5 ALA B N 1
ATOM 1368 C CA . ALA B 1 5 ? -42.562 60.812 62.75 1 43.31 5 ALA B CA 1
ATOM 1369 C C . ALA B 1 5 ? -41.25 60.125 62.406 1 43.31 5 ALA B C 1
ATOM 1371 O O . ALA B 1 5 ? -40.188 60.625 62.688 1 43.31 5 ALA B O 1
ATOM 1372 N N . ALA B 1 6 ? -41.219 58.781 62.469 1 40.62 6 ALA B N 1
ATOM 1373 C CA . ALA B 1 6 ? -40.062 57.969 62.125 1 40.62 6 ALA B CA 1
ATOM 1374 C C . ALA B 1 6 ? -39.625 58.219 60.688 1 40.62 6 ALA B C 1
ATOM 1376 O O . ALA B 1 6 ? -40.438 58.188 59.75 1 40.62 6 ALA B O 1
ATOM 1377 N N . ALA B 1 7 ? -38.656 59.156 60.438 1 39.09 7 ALA B N 1
ATOM 1378 C CA . ALA B 1 7 ? -37.969 59.406 59.156 1 39.09 7 ALA B CA 1
ATOM 1379 C C . ALA B 1 7 ? -37.438 58.156 58.531 1 39.09 7 ALA B C 1
ATOM 1381 O O . ALA B 1 7 ? -36.719 57.375 59.188 1 39.09 7 ALA B O 1
ATOM 1382 N N . VAL B 1 8 ? -38.156 57.5 57.656 1 42.31 8 VAL B N 1
ATOM 1383 C CA . VAL B 1 8 ? -37.781 56.344 56.844 1 42.31 8 VAL B CA 1
ATOM 1384 C C . VAL B 1 8 ? -36.562 56.719 56 1 42.31 8 VAL B C 1
ATOM 1386 O O . VAL B 1 8 ? -36.656 57.594 55.125 1 42.31 8 VAL B O 1
ATOM 1389 N N . THR B 1 9 ? -35.344 56.719 56.531 1 39.81 9 THR B N 1
ATOM 1390 C CA . THR B 1 9 ? -34.156 56.906 55.75 1 39.81 9 THR B CA 1
ATOM 1391 C C . THR B 1 9 ? -34.094 55.875 54.625 1 39.81 9 THR B C 1
ATOM 1393 O O . THR B 1 9 ? -34.188 54.688 54.844 1 39.81 9 THR B O 1
ATOM 1396 N N . VAL B 1 10 ? -34.594 56.25 53.438 1 38.38 10 VAL B N 1
ATOM 1397 C CA . VAL B 1 10 ? -34.438 55.5 52.219 1 38.38 10 VAL B CA 1
ATOM 1398 C C . VAL B 1 10 ? -32.938 55.281 51.906 1 38.38 10 VAL B C 1
ATOM 1400 O O . VAL B 1 10 ? -32.219 56.25 51.688 1 38.38 10 VAL B O 1
ATOM 1403 N N . LEU B 1 11 ? -32.312 54.281 52.531 1 36.88 11 LEU B N 1
ATOM 1404 C CA . LEU B 1 11 ? -30.953 53.906 52.125 1 36.88 11 LEU B CA 1
ATOM 1405 C C . LEU B 1 11 ? -30.906 53.562 50.625 1 36.88 11 LEU B C 1
ATOM 1407 O O . LEU B 1 11 ? -31.578 52.656 50.188 1 36.88 11 LEU B O 1
ATOM 1411 N N . LEU B 1 12 ? -30.641 54.562 49.781 1 38.19 12 LEU B N 1
ATOM 1412 C CA . LEU B 1 12 ? -30.312 54.375 48.375 1 38.19 12 LEU B CA 1
ATOM 1413 C C . LEU B 1 12 ? -29.109 53.469 48.219 1 38.19 12 LEU B C 1
ATOM 1415 O O . LEU B 1 12 ? -28 53.812 48.594 1 38.19 12 LEU B O 1
ATOM 1419 N N . ALA B 1 13 ? -29.297 52.125 48.219 1 38.09 13 ALA B N 1
ATOM 1420 C CA . ALA B 1 13 ? -28.25 51.188 47.844 1 38.09 13 ALA B CA 1
ATOM 1421 C C . ALA B 1 13 ? -27.75 51.438 46.438 1 38.09 13 ALA B C 1
ATOM 1423 O O . ALA B 1 13 ? -28.516 51.312 45.469 1 38.09 13 ALA B O 1
ATOM 1424 N N . VAL B 1 14 ? -26.766 52.344 46.312 1 37.94 14 VAL B N 1
ATOM 1425 C CA . VAL B 1 14 ? -26.047 52.438 45.031 1 37.94 14 VAL B CA 1
ATOM 1426 C C . VAL B 1 14 ? -25.516 51.094 44.625 1 37.94 14 VAL B C 1
ATOM 1428 O O . VAL B 1 14 ? -24.672 50.5 45.312 1 37.94 14 VAL B O 1
ATOM 1431 N N . VAL B 1 15 ? -26.312 50.312 43.875 1 38.72 15 VAL B N 1
ATOM 1432 C CA . VAL B 1 15 ? -25.828 49.125 43.219 1 38.72 15 VAL B CA 1
ATOM 1433 C C . VAL B 1 15 ? -24.641 49.469 42.312 1 38.72 15 VAL B C 1
ATOM 1435 O O . VAL B 1 15 ? -24.781 50.219 41.344 1 38.72 15 VAL B O 1
ATOM 1438 N N . VAL B 1 16 ? -23.438 49.5 42.875 1 37.81 16 VAL B N 1
ATOM 1439 C CA . VAL B 1 16 ? -22.219 49.594 42.062 1 37.81 16 VAL B CA 1
ATOM 1440 C C . VAL B 1 16 ? -22.219 48.438 41.062 1 37.81 16 VAL B C 1
ATOM 1442 O O . VAL B 1 16 ? -22.141 47.25 41.438 1 37.81 16 VAL B O 1
ATOM 1445 N N . LEU B 1 17 ? -22.844 48.656 39.906 1 39.12 17 LEU B N 1
ATOM 1446 C CA . LEU B 1 17 ? -22.625 47.781 38.75 1 39.12 17 LEU B CA 1
ATOM 1447 C C . LEU B 1 17 ? -21.141 47.625 38.469 1 39.12 17 LEU B C 1
ATOM 1449 O O . LEU B 1 17 ? -20.484 48.562 38 1 39.12 17 LEU B O 1
ATOM 1453 N N . VAL B 1 18 ? -20.438 46.844 39.281 1 39.47 18 VAL B N 1
ATOM 1454 C CA . VAL B 1 18 ? -19.109 46.438 38.875 1 39.47 18 VAL B CA 1
ATOM 1455 C C . VAL B 1 18 ? -19.172 45.844 37.469 1 39.47 18 VAL B C 1
ATOM 1457 O O . VAL B 1 18 ? -19.797 44.812 37.25 1 39.47 18 VAL B O 1
ATOM 1460 N N . SER B 1 19 ? -19.156 46.688 36.438 1 39.5 19 SER B N 1
ATOM 1461 C CA . SER B 1 19 ? -18.891 46.188 35.125 1 39.5 19 SER B CA 1
ATOM 1462 C C . SER B 1 19 ? -17.656 45.281 35.094 1 39.5 19 SER B C 1
ATOM 1464 O O . SER B 1 19 ? -16.531 45.75 35.281 1 39.5 19 SER B O 1
ATOM 1466 N N . VAL B 1 20 ? -17.766 44.094 35.625 1 42.38 20 VAL B N 1
ATOM 1467 C CA . VAL B 1 20 ? -16.719 43.156 35.25 1 42.38 20 VAL B CA 1
ATOM 1468 C C . VAL B 1 20 ? -16.484 43.188 33.75 1 42.38 20 VAL B C 1
ATOM 1470 O O . VAL B 1 20 ? -17.328 42.75 32.969 1 42.38 20 VAL B O 1
ATOM 1473 N N . ALA B 1 21 ? -15.773 44.25 33.281 1 45.56 21 ALA B N 1
ATOM 1474 C CA . ALA B 1 21 ? -15.219 44.062 31.922 1 45.56 21 ALA B CA 1
ATOM 1475 C C . ALA B 1 21 ? -14.625 42.656 31.75 1 45.56 21 ALA B C 1
ATOM 1477 O O . ALA B 1 21 ? -13.625 42.312 32.406 1 45.56 21 ALA B O 1
ATOM 1478 N N . ALA B 1 22 ? -15.531 41.688 31.531 1 45.12 22 ALA B N 1
ATOM 1479 C CA . ALA B 1 22 ? -14.969 40.438 31 1 45.12 22 ALA B CA 1
ATOM 1480 C C . ALA B 1 22 ? -13.859 40.75 30 1 45.12 22 ALA B C 1
ATOM 1482 O O . ALA B 1 22 ? -14.109 41.25 28.922 1 45.12 22 ALA B O 1
ATOM 1483 N N . SER B 1 23 ? -12.703 41.125 30.469 1 42.69 23 SER B N 1
ATOM 1484 C CA . SER B 1 23 ? -11.625 41.031 29.5 1 42.69 23 SER B CA 1
ATOM 1485 C C . SER B 1 23 ? -11.828 39.844 28.547 1 42.69 23 SER B C 1
ATOM 1487 O O . SER B 1 23 ? -11.922 38.688 29 1 42.69 23 SER B O 1
ATOM 1489 N N . LEU B 1 24 ? -12.5 40.094 27.5 1 42.94 24 LEU B N 1
ATOM 1490 C CA . LEU B 1 24 ? -12.328 39.062 26.484 1 42.94 24 LEU B CA 1
ATOM 1491 C C . LEU B 1 24 ? -10.914 38.5 26.516 1 42.94 24 LEU B C 1
ATOM 1493 O O . LEU B 1 24 ? -9.938 39.25 26.547 1 42.94 24 LEU B O 1
ATOM 1497 N N . PRO B 1 25 ? -10.742 37.344 27.094 1 43.47 25 PRO B N 1
ATOM 1498 C CA . PRO B 1 25 ? -9.375 36.844 26.891 1 43.47 25 PRO B CA 1
ATOM 1499 C C . PRO B 1 25 ? -8.789 37.281 25.547 1 43.47 25 PRO B C 1
ATOM 1501 O O . PRO B 1 25 ? -9.508 37.344 24.531 1 43.47 25 PRO B O 1
ATOM 1504 N N . SER B 1 26 ? -7.902 38.219 25.469 1 42.88 26 SER B N 1
ATOM 1505 C CA . SER B 1 26 ? -7.062 38.312 24.281 1 42.88 26 SER B CA 1
ATOM 1506 C C . SER B 1 26 ? -6.953 36.938 23.578 1 42.88 26 SER B C 1
ATOM 1508 O O . SER B 1 26 ? -6.375 36 24.109 1 42.88 26 SER B O 1
ATOM 1510 N N . ALA B 1 27 ? -7.895 36.469 22.906 1 43.41 27 ALA B N 1
ATOM 1511 C CA . ALA B 1 27 ? -7.793 35.312 22.031 1 43.41 27 ALA B CA 1
ATOM 1512 C C . ALA B 1 27 ? -6.363 35.125 21.531 1 43.41 27 ALA B C 1
ATOM 1514 O O . ALA B 1 27 ? -5.719 36.062 21.094 1 43.41 27 ALA B O 1
ATOM 1515 N N . VAL B 1 28 ? -5.531 34.156 21.891 1 44.69 28 VAL B N 1
ATOM 1516 C CA . VAL B 1 28 ? -4.234 33.594 21.516 1 44.69 28 VAL B CA 1
ATOM 1517 C C . VAL B 1 28 ? -4.023 33.719 20.016 1 44.69 28 VAL B C 1
ATOM 1519 O O . VAL B 1 28 ? -4.465 32.844 19.25 1 44.69 28 VAL B O 1
ATOM 1522 N N . VAL B 1 29 ? -4.109 34.875 19.328 1 51.75 29 VAL B N 1
ATOM 1523 C CA . VAL B 1 29 ? -3.643 35.281 18 1 51.75 29 VAL B CA 1
ATOM 1524 C C . VAL B 1 29 ? -2.301 34.594 17.703 1 51.75 29 VAL B C 1
ATOM 1526 O O . VAL B 1 29 ? -2.021 34.219 16.562 1 51.75 29 VAL B O 1
ATOM 1529 N N . GLY B 1 30 ? -1.481 34.438 18.703 1 52.72 30 GLY B N 1
ATOM 1530 C CA . GLY B 1 30 ? -0.153 33.875 18.578 1 52.72 30 GLY B CA 1
ATOM 1531 C C . GLY B 1 30 ? -0.164 32.469 18 1 52.72 30 GLY B C 1
ATOM 1532 O O . GLY B 1 30 ? 0.688 32.125 17.172 1 52.72 30 GLY B O 1
ATOM 1533 N N . ASP B 1 31 ? -1.411 31.797 18.188 1 73 31 ASP B N 1
ATOM 1534 C CA . ASP B 1 31 ? -1.477 30.391 17.828 1 73 31 ASP B CA 1
ATOM 1535 C C . ASP B 1 31 ? -1.856 30.219 16.359 1 73 31 ASP B C 1
ATOM 1537 O O . ASP B 1 31 ? -1.186 29.484 15.617 1 73 31 ASP B O 1
ATOM 1541 N N . ALA B 1 32 ? -2.711 31.203 15.945 1 86.12 32 ALA B N 1
ATOM 1542 C CA . ALA B 1 32 ? -3.121 31.109 14.547 1 86.12 32 ALA B CA 1
ATOM 1543 C C . ALA B 1 32 ? -1.999 31.578 13.617 1 86.12 32 ALA B C 1
ATOM 1545 O O . ALA B 1 32 ? -1.821 31.031 12.531 1 86.12 32 ALA B O 1
ATOM 1546 N N . ARG B 1 33 ? -1.276 32.562 14.156 1 92.06 33 ARG B N 1
ATOM 1547 C CA . ARG B 1 33 ? -0.16 33.062 13.359 1 92.06 33 ARG B CA 1
ATOM 1548 C C . ARG B 1 33 ? 0.944 32 13.25 1 92.06 33 ARG B C 1
ATOM 1550 O O . ARG B 1 33 ? 1.567 31.859 12.195 1 92.06 33 ARG B O 1
ATOM 1557 N N . PHE B 1 34 ? 1.104 31.359 14.336 1 95.56 34 PHE B N 1
ATOM 1558 C CA . PHE B 1 34 ? 2.143 30.328 14.32 1 95.56 34 PHE B CA 1
ATOM 1559 C C . PHE B 1 34 ? 1.768 29.203 13.367 1 95.56 34 PHE B C 1
ATOM 1561 O O . PHE B 1 34 ? 2.607 28.719 12.602 1 95.56 34 PHE B O 1
ATOM 1568 N N . VAL B 1 35 ? 0.525 28.812 13.406 1 97.62 35 VAL B N 1
ATOM 1569 C CA . VAL B 1 35 ? 0.019 27.781 12.5 1 97.62 35 VAL B CA 1
ATOM 1570 C C . VAL B 1 35 ? 0.205 28.234 11.055 1 97.62 35 VAL B C 1
ATOM 1572 O O . VAL B 1 35 ? 0.73 27.484 10.227 1 97.62 35 VAL B O 1
ATOM 1575 N N . ALA B 1 36 ? -0.22 29.422 10.758 1 96.12 36 ALA B N 1
ATOM 1576 C CA . ALA B 1 36 ? -0.13 29.969 9.406 1 96.12 36 ALA B CA 1
ATOM 1577 C C . ALA B 1 36 ? 1.319 30.016 8.93 1 96.12 36 ALA B C 1
ATOM 1579 O O . ALA B 1 36 ? 1.611 29.656 7.781 1 96.12 36 ALA B O 1
ATOM 1580 N N . ARG B 1 37 ? 2.201 30.453 9.758 1 95.81 37 ARG B N 1
ATOM 1581 C CA . ARG B 1 37 ? 3.613 30.531 9.406 1 95.81 37 ARG B CA 1
ATOM 1582 C C . ARG B 1 37 ? 4.199 29.156 9.141 1 95.81 37 ARG B C 1
ATOM 1584 O O . ARG B 1 37 ? 4.977 28.969 8.195 1 95.81 37 ARG B O 1
ATOM 1591 N N . THR B 1 38 ? 3.818 28.281 9.984 1 97.38 38 THR B N 1
ATOM 1592 C CA . THR B 1 38 ? 4.293 26.922 9.789 1 97.38 38 THR B CA 1
ATOM 1593 C C . THR B 1 38 ? 3.758 26.344 8.484 1 97.38 38 THR B C 1
ATOM 1595 O O . THR B 1 38 ? 4.508 25.734 7.715 1 97.38 38 THR B O 1
ATOM 1598 N N . CYS B 1 39 ? 2.537 26.547 8.203 1 98.06 39 CYS B N 1
ATOM 1599 C CA . CYS B 1 39 ? 1.887 26 7.02 1 98.06 39 CYS B CA 1
ATOM 1600 C C . CYS B 1 39 ? 2.443 26.625 5.75 1 98.06 39 CYS B C 1
ATOM 1602 O O . CYS B 1 39 ? 2.467 25.984 4.695 1 98.06 39 CYS B O 1
ATOM 1604 N N . LYS B 1 40 ? 2.852 27.781 5.742 1 96.31 40 LYS B N 1
ATOM 1605 C CA . LYS B 1 40 ? 3.445 28.453 4.586 1 96.31 40 LYS B CA 1
ATOM 1606 C C . LYS B 1 40 ? 4.707 27.719 4.125 1 96.31 40 LYS B C 1
ATOM 1608 O O . LYS B 1 40 ? 5.094 27.828 2.959 1 96.31 40 LYS B O 1
ATOM 1613 N N . ARG B 1 41 ? 5.254 26.953 5.039 1 95.88 41 ARG B N 1
ATOM 1614 C CA . ARG B 1 41 ? 6.488 26.234 4.73 1 95.88 41 ARG B CA 1
ATOM 1615 C C . ARG B 1 41 ? 6.195 24.891 4.086 1 95.88 41 ARG B C 1
ATOM 1617 O O . ARG B 1 41 ? 7.117 24.172 3.684 1 95.88 41 ARG B O 1
ATOM 1624 N N . THR B 1 42 ? 5.023 24.234 3.916 1 92.06 42 THR B N 1
ATOM 1625 C CA . THR B 1 42 ? 4.664 22.938 3.355 1 92.06 42 THR B CA 1
ATOM 1626 C C . THR B 1 42 ? 4.102 23.094 1.946 1 92.06 42 THR B C 1
ATOM 1628 O O . THR B 1 42 ? 4.039 22.125 1.186 1 92.06 42 THR B O 1
ATOM 1631 N N . ASN B 1 43 ? 3.686 23.891 1.364 1 86.56 43 ASN B N 1
ATOM 1632 C CA . ASN B 1 43 ? 3.074 24.188 0.074 1 86.56 43 ASN B CA 1
ATOM 1633 C C . ASN B 1 43 ? 1.683 23.562 -0.042 1 86.56 43 ASN B C 1
ATOM 1635 O O . ASN B 1 43 ? 1.315 23.047 -1.097 1 86.56 43 ASN B O 1
ATOM 1639 N N . HIS B 1 44 ? 0.943 23.516 1.029 1 93.25 44 HIS B N 1
ATOM 1640 C CA . HIS B 1 44 ? -0.425 23.016 1.026 1 93.25 44 HIS B CA 1
ATOM 1641 C C . HIS B 1 44 ? -1.419 24.109 1.402 1 93.25 44 HIS B C 1
ATOM 1643 O O . HIS B 1 44 ? -1.366 24.641 2.51 1 93.25 44 HIS B O 1
ATOM 1649 N N . THR B 1 45 ? -2.336 24.281 0.576 1 93.75 45 THR B N 1
ATOM 1650 C CA . THR B 1 45 ? -3.346 25.297 0.829 1 93.75 45 THR B CA 1
ATOM 1651 C C . THR B 1 45 ? -4.309 24.859 1.923 1 93.75 45 THR B C 1
ATOM 1653 O O . THR B 1 45 ? -4.93 25.688 2.592 1 93.75 45 THR B O 1
ATOM 1656 N N . GLU B 1 46 ? -4.379 23.641 2.156 1 97.75 46 GLU B N 1
ATOM 1657 C CA . GLU B 1 46 ? -5.344 23.094 3.111 1 97.75 46 GLU B CA 1
ATOM 1658 C C . GLU B 1 46 ? -4.719 22.938 4.496 1 97.75 46 GLU B C 1
ATOM 1660 O O . GLU B 1 46 ? -5.395 22.531 5.445 1 97.75 46 GLU B O 1
ATOM 1665 N N . CYS B 1 47 ? -3.504 23.234 4.652 1 98.38 47 CYS B N 1
ATOM 1666 C CA . CYS B 1 47 ? -2.756 22.984 5.879 1 98.38 47 CYS B CA 1
ATOM 1667 C C . CYS B 1 47 ? -3.365 23.75 7.055 1 98.38 47 CYS B C 1
ATOM 1669 O O . CYS B 1 47 ? -3.643 23.156 8.102 1 98.38 47 CYS B O 1
ATOM 1671 N N . VAL B 1 48 ? -3.629 25.016 6.879 1 98.12 48 VAL B N 1
ATOM 1672 C CA . VAL B 1 48 ? -4.18 25.844 7.953 1 98.12 48 VAL B CA 1
ATOM 1673 C C . VAL B 1 48 ? -5.551 25.312 8.359 1 98.12 48 VAL B C 1
ATOM 1675 O O . VAL B 1 48 ? -5.852 25.188 9.547 1 98.12 48 VAL B O 1
ATOM 1678 N N . LYS B 1 49 ? -6.34 25.047 7.371 1 97.75 49 LYS B N 1
ATOM 1679 C CA . LYS B 1 49 ? -7.676 24.516 7.637 1 97.75 49 LYS B CA 1
ATOM 1680 C C . LYS B 1 49 ? -7.598 23.203 8.422 1 97.75 49 LYS B C 1
ATOM 1682 O O . LYS B 1 49 ? -8.336 23.016 9.398 1 97.75 49 LYS B O 1
ATOM 1687 N N . MET B 1 50 ? -6.781 22.312 8.023 1 98.38 50 MET B N 1
ATOM 1688 C CA . MET B 1 50 ? -6.637 21.031 8.688 1 98.38 50 MET B CA 1
ATOM 1689 C C . MET B 1 50 ? -6.23 21.203 10.148 1 98.38 50 MET B C 1
ATOM 1691 O O . MET B 1 50 ? -6.867 20.656 11.047 1 98.38 50 MET B O 1
ATOM 1695 N N . LEU B 1 51 ? -5.219 21.984 10.391 1 98.5 51 LEU B N 1
ATOM 1696 C CA . LEU B 1 51 ? -4.684 22.141 11.742 1 98.5 51 LEU B CA 1
ATOM 1697 C C . LEU B 1 51 ? -5.637 22.938 12.609 1 98.5 51 LEU B C 1
ATOM 1699 O O . LEU B 1 51 ? -5.805 22.641 13.797 1 98.5 51 LEU B O 1
ATOM 1703 N N . SER B 1 52 ? -6.27 23.906 12.047 1 96.56 52 SER B N 1
ATOM 1704 C CA . SER B 1 52 ? -7.137 24.797 12.82 1 96.56 52 SER B CA 1
ATOM 1705 C C . SER B 1 52 ? -8.398 24.062 13.273 1 96.56 52 SER B C 1
ATOM 1707 O O . SER B 1 52 ? -9.102 24.531 14.18 1 96.56 52 SER B O 1
ATOM 1709 N N . ALA B 1 53 ? -8.648 22.969 12.672 1 95.94 53 ALA B N 1
ATOM 1710 C CA . ALA B 1 53 ? -9.812 22.172 13.062 1 95.94 53 ALA B CA 1
ATOM 1711 C C . ALA B 1 53 ? -9.562 21.453 14.383 1 95.94 53 ALA B C 1
ATOM 1713 O O . ALA B 1 53 ? -10.508 20.969 15.016 1 95.94 53 ALA B O 1
ATOM 1714 N N . ASP B 1 54 ? -8.359 21.297 14.75 1 97.81 54 ASP B N 1
ATOM 1715 C CA . ASP B 1 54 ? -7.996 20.703 16.031 1 97.81 54 ASP B CA 1
ATOM 1716 C C . ASP B 1 54 ? -7.648 21.766 17.062 1 97.81 54 ASP B C 1
ATOM 1718 O O . ASP B 1 54 ? -6.664 22.5 16.906 1 97.81 54 ASP B O 1
ATOM 1722 N N . ARG B 1 55 ? -8.281 21.812 18.219 1 96 55 ARG B N 1
ATOM 1723 C CA . ARG B 1 55 ? -8.156 22.859 19.234 1 96 55 ARG B CA 1
ATOM 1724 C C . ARG B 1 55 ? -6.758 22.875 19.828 1 96 55 ARG B C 1
ATOM 1726 O O . ARG B 1 55 ? -6.289 23.922 20.297 1 96 55 ARG B O 1
ATOM 1733 N N . ARG B 1 56 ? -6.082 21.812 19.859 1 97.56 56 ARG B N 1
ATOM 1734 C CA . ARG B 1 56 ? -4.727 21.766 20.391 1 97.56 56 ARG B CA 1
ATOM 1735 C C . ARG B 1 56 ? -3.801 22.703 19.625 1 97.56 56 ARG B C 1
ATOM 1737 O O . ARG B 1 56 ? -2.805 23.188 20.172 1 97.56 56 ARG B O 1
ATOM 1744 N N . SER B 1 57 ? -4.199 22.891 18.312 1 97.25 57 SER B N 1
ATOM 1745 C CA . SER B 1 57 ? -3.357 23.719 17.453 1 97.25 57 SER B CA 1
ATOM 1746 C C . SER B 1 57 ? -3.279 25.156 17.969 1 97.25 57 SER B C 1
ATOM 1748 O O . SER B 1 57 ? -2.27 25.844 17.781 1 97.25 57 SER B O 1
ATOM 1750 N N . ALA B 1 58 ? -4.324 25.625 18.609 1 94.31 58 ALA B N 1
ATOM 1751 C CA . ALA B 1 58 ? -4.383 27 19.125 1 94.31 58 ALA B CA 1
ATOM 1752 C C . ALA B 1 58 ? -3.375 27.203 20.25 1 94.31 58 ALA B C 1
ATOM 1754 O O . ALA B 1 58 ? -3.008 28.344 20.562 1 94.31 58 ALA B O 1
ATOM 1755 N N . ARG B 1 59 ? -2.918 26.172 20.844 1 94.88 59 ARG B N 1
ATOM 1756 C CA . ARG B 1 59 ? -2.004 26.281 21.969 1 94.88 59 ARG B CA 1
ATOM 1757 C C . ARG B 1 59 ? -0.595 25.844 21.578 1 94.88 59 ARG B C 1
ATOM 1759 O O . ARG B 1 59 ? 0.33 25.922 22.391 1 94.88 59 ARG B O 1
ATOM 1766 N N . ALA B 1 60 ? -0.481 25.391 20.359 1 96.31 60 ALA B N 1
ATOM 1767 C CA . ALA B 1 60 ? 0.829 24.906 19.922 1 96.31 60 ALA B CA 1
ATOM 1768 C C . ALA B 1 60 ? 1.811 26.062 19.766 1 96.31 60 ALA B C 1
ATOM 1770 O O . ALA B 1 60 ? 1.457 27.125 19.219 1 96.31 60 ALA B O 1
ATOM 1771 N N . THR B 1 61 ? 3.086 25.844 20.234 1 95.19 61 THR B N 1
ATOM 1772 C CA . THR B 1 61 ? 4.09 26.891 20.141 1 95.19 61 THR B CA 1
ATOM 1773 C C . THR B 1 61 ? 5.344 26.375 19.438 1 95.19 61 THR B C 1
ATOM 1775 O O . THR B 1 61 ? 6.281 27.141 19.188 1 95.19 61 THR B O 1
ATOM 1778 N N . THR B 1 62 ? 5.418 25.156 19.125 1 96.88 62 THR B N 1
ATOM 1779 C CA . THR B 1 62 ? 6.559 24.594 18.406 1 96.88 62 THR B CA 1
ATOM 1780 C C . THR B 1 62 ? 6.098 23.781 17.203 1 96.88 62 THR B C 1
ATOM 1782 O O . THR B 1 62 ? 4.973 23.281 17.188 1 96.88 62 THR B O 1
ATOM 1785 N N . VAL B 1 63 ? 7.035 23.625 16.266 1 97.81 63 VAL B N 1
ATOM 1786 C CA . VAL B 1 63 ? 6.758 22.781 15.102 1 97.81 63 VAL B CA 1
ATOM 1787 C C . VAL B 1 63 ? 6.559 21.328 15.539 1 97.81 63 VAL B C 1
ATOM 1789 O O . VAL B 1 63 ? 5.742 20.609 14.969 1 97.81 63 VAL B O 1
ATOM 1792 N N . HIS B 1 64 ? 7.262 20.953 16.562 1 98.12 64 HIS B N 1
ATOM 1793 C CA . HIS B 1 64 ? 7.141 19.594 17.109 1 98.12 64 HIS B CA 1
ATOM 1794 C C . HIS B 1 64 ? 5.719 19.312 17.578 1 98.12 64 HIS B C 1
ATOM 1796 O O . HIS B 1 64 ? 5.168 18.25 17.328 1 98.12 64 HIS B O 1
ATOM 1802 N N . GLN B 1 65 ? 5.172 20.188 18.25 1 97.88 65 GLN B N 1
ATOM 1803 C CA . GLN B 1 65 ? 3.799 20.047 18.734 1 97.88 65 GLN B CA 1
ATOM 1804 C C . GLN B 1 65 ? 2.818 19.984 17.562 1 97.88 65 GLN B C 1
ATOM 1806 O O . GLN B 1 65 ? 1.926 19.125 17.547 1 97.88 65 GLN B O 1
ATOM 1811 N N . LEU B 1 66 ? 2.963 20.844 16.562 1 98.38 66 LEU B N 1
ATOM 1812 C CA . LEU B 1 66 ? 2.074 20.844 15.398 1 98.38 66 LEU B CA 1
ATOM 1813 C C . LEU B 1 66 ? 2.213 19.562 14.602 1 98.38 66 LEU B C 1
ATOM 1815 O O . LEU B 1 66 ? 1.229 19.047 14.062 1 98.38 66 LEU B O 1
ATOM 1819 N N . ALA B 1 67 ? 3.428 19.109 14.531 1 98.56 67 ALA B N 1
ATOM 1820 C CA . ALA B 1 67 ? 3.654 17.844 13.836 1 98.56 67 ALA B CA 1
ATOM 1821 C C . ALA B 1 67 ? 2.883 16.703 14.5 1 98.56 67 ALA B C 1
ATOM 1823 O O . ALA B 1 67 ? 2.258 15.891 13.82 1 98.56 67 ALA B O 1
ATOM 1824 N N . GLY B 1 68 ? 2.941 16.672 15.797 1 98.56 68 GLY B N 1
ATOM 1825 C CA . GLY B 1 68 ? 2.178 15.672 16.516 1 98.56 68 GLY B CA 1
ATOM 1826 C C . GLY B 1 68 ? 0.684 15.758 16.266 1 98.56 68 GLY B C 1
ATOM 1827 O O . GLY B 1 68 ? 0.021 14.742 16.047 1 98.56 68 GLY B O 1
ATOM 1828 N N . ILE B 1 69 ? 0.186 16.922 16.25 1 98.69 69 ILE B N 1
ATOM 1829 C CA . ILE B 1 69 ? -1.229 17.156 15.977 1 98.69 69 ILE B CA 1
ATOM 1830 C C . ILE B 1 69 ? -1.562 16.719 14.555 1 98.69 69 ILE B C 1
ATOM 1832 O O . ILE B 1 69 ? -2.57 16.047 14.328 1 98.69 69 ILE B O 1
ATOM 1836 N N . ALA B 1 70 ? -0.732 17.094 13.594 1 98.75 70 ALA B N 1
ATOM 1837 C CA . ALA B 1 70 ? -0.935 16.703 12.195 1 98.75 70 ALA B CA 1
ATOM 1838 C C . ALA B 1 70 ? -0.965 15.195 12.039 1 98.75 70 ALA B C 1
ATOM 1840 O O . ALA B 1 70 ? -1.803 14.656 11.312 1 98.75 70 ALA B O 1
ATOM 1841 N N . VAL B 1 71 ? -0.072 14.5 12.711 1 98.81 71 VAL B N 1
ATOM 1842 C CA . VAL B 1 71 ? -0.004 13.047 12.664 1 98.81 71 VAL B CA 1
ATOM 1843 C C . VAL B 1 71 ? -1.299 12.453 13.211 1 98.81 71 VAL B C 1
ATOM 1845 O O . VAL B 1 71 ? -1.856 11.516 12.625 1 98.81 71 VAL B O 1
ATOM 1848 N N . ASP B 1 72 ? -1.756 13 14.266 1 98.88 72 ASP B N 1
ATOM 1849 C CA . ASP B 1 72 ? -2.998 12.531 14.875 1 98.88 72 ASP B CA 1
ATOM 1850 C C . ASP B 1 72 ? -4.18 12.719 13.922 1 98.88 72 ASP B C 1
ATOM 1852 O O . ASP B 1 72 ? -5 11.82 13.758 1 98.88 72 ASP B O 1
ATOM 1856 N N . ILE B 1 73 ? -4.27 13.875 13.398 1 98.94 73 ILE B N 1
ATOM 1857 C CA . ILE B 1 73 ? -5.375 14.188 12.5 1 98.94 73 ILE B CA 1
ATOM 1858 C C . ILE B 1 73 ? -5.332 13.258 11.289 1 98.94 73 ILE B C 1
ATOM 1860 O O . ILE B 1 73 ? -6.359 12.703 10.891 1 98.94 73 ILE B O 1
ATOM 1864 N N . ALA B 1 74 ? -4.16 13.102 10.695 1 98.88 74 ALA B N 1
ATOM 1865 C CA . ALA B 1 74 ? -4.004 12.234 9.531 1 98.88 74 ALA B CA 1
ATOM 1866 C C . ALA B 1 74 ? -4.402 10.797 9.859 1 98.88 74 ALA B C 1
ATOM 1868 O O . ALA B 1 74 ? -5.105 10.148 9.086 1 98.88 74 ALA B O 1
ATOM 1869 N N . ALA B 1 75 ? -3.975 10.328 11.039 1 98.88 75 ALA B N 1
ATOM 1870 C CA . ALA B 1 75 ? -4.32 8.969 11.438 1 98.88 75 ALA B CA 1
ATOM 1871 C C . ALA B 1 75 ? -5.832 8.812 11.586 1 98.88 75 ALA B C 1
ATOM 1873 O O . ALA B 1 75 ? -6.406 7.809 11.148 1 98.88 75 ALA B O 1
ATOM 1874 N N . ALA B 1 76 ? -6.445 9.742 12.227 1 98.88 76 ALA B N 1
ATOM 1875 C CA . ALA B 1 76 ? -7.895 9.711 12.367 1 98.88 76 ALA B CA 1
ATOM 1876 C C . ALA B 1 76 ? -8.586 9.742 11.008 1 98.88 7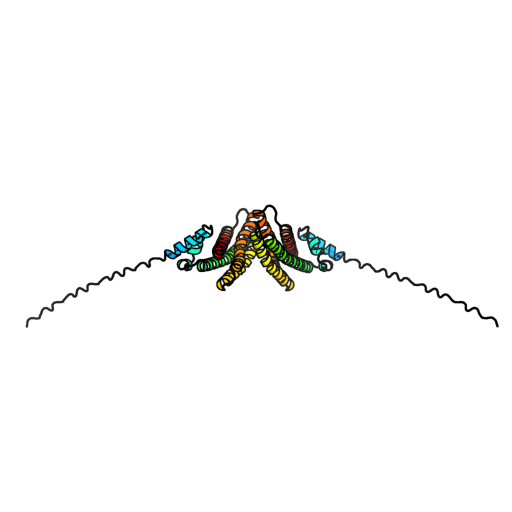6 ALA B C 1
ATOM 1878 O O . ALA B 1 76 ? -9.602 9.078 10.805 1 98.88 76 ALA B O 1
ATOM 1879 N N . THR B 1 77 ? -8.055 10.555 10.117 1 98.88 77 THR B N 1
ATOM 1880 C CA . THR B 1 77 ? -8.602 10.641 8.773 1 98.88 77 THR B CA 1
ATOM 1881 C C . THR B 1 77 ? -8.531 9.289 8.07 1 98.88 77 THR B C 1
ATOM 1883 O O . THR B 1 77 ? -9.508 8.852 7.457 1 98.88 77 THR B O 1
ATOM 1886 N N . VAL B 1 78 ? -7.379 8.625 8.133 1 98.94 78 VAL B N 1
ATOM 1887 C CA . VAL B 1 78 ? -7.207 7.336 7.473 1 98.94 78 VAL B CA 1
ATOM 1888 C C . VAL B 1 78 ? -8.203 6.328 8.039 1 98.94 78 VAL B C 1
ATOM 1890 O O . VAL B 1 78 ? -8.82 5.57 7.293 1 98.94 78 VAL B O 1
ATOM 1893 N N . LYS B 1 79 ? -8.328 6.309 9.336 1 98.88 79 LYS B N 1
ATOM 1894 C CA . LYS B 1 79 ? -9.258 5.383 9.984 1 98.88 79 LYS B CA 1
ATOM 1895 C C . LYS B 1 79 ? -10.695 5.645 9.547 1 98.88 79 LYS B C 1
ATOM 1897 O O . LYS B 1 79 ? -11.43 4.707 9.234 1 98.88 79 LYS B O 1
ATOM 1902 N N . SER B 1 80 ? -11.07 6.875 9.578 1 98.88 80 SER B N 1
ATOM 1903 C CA . SER B 1 80 ? -12.406 7.242 9.125 1 98.88 80 SER B CA 1
ATOM 1904 C C . SER B 1 80 ? -12.617 6.898 7.656 1 98.88 80 SER B C 1
ATOM 1906 O O . SER B 1 80 ? -13.695 6.457 7.262 1 98.88 80 SER B O 1
ATOM 1908 N N . SER B 1 81 ? -11.609 7.137 6.848 1 98.88 81 SER B N 1
ATOM 1909 C CA . SER B 1 81 ? -11.672 6.82 5.426 1 98.88 81 SER B CA 1
ATOM 1910 C C . SER B 1 81 ? -11.852 5.32 5.203 1 98.88 81 SER B C 1
ATOM 1912 O O . SER B 1 81 ? -12.609 4.906 4.324 1 98.88 81 SER B O 1
ATOM 1914 N N . ALA B 1 82 ? -11.125 4.523 5.965 1 98.81 82 ALA B N 1
ATOM 1915 C CA . ALA B 1 82 ? -11.289 3.076 5.859 1 98.81 82 ALA B CA 1
ATOM 1916 C C . ALA B 1 82 ? -12.75 2.672 6.078 1 98.81 82 ALA B C 1
ATOM 1918 O O . ALA B 1 82 ? -13.305 1.891 5.305 1 98.81 82 ALA B O 1
ATOM 1919 N N . ALA B 1 83 ? -13.344 3.189 7.086 1 98.81 83 ALA B N 1
ATOM 1920 C CA . ALA B 1 83 ? -14.734 2.879 7.383 1 98.81 83 ALA B CA 1
ATOM 1921 C C . ALA B 1 83 ? -15.656 3.355 6.262 1 98.81 83 ALA B C 1
ATOM 1923 O O . ALA B 1 83 ? -16.594 2.646 5.871 1 98.81 83 ALA B O 1
ATOM 1924 N N . ALA B 1 84 ? -15.422 4.539 5.785 1 98.81 84 ALA B N 1
ATOM 1925 C CA . ALA B 1 84 ? -16.266 5.113 4.742 1 98.81 84 ALA B CA 1
ATOM 1926 C C . ALA B 1 84 ? -16.156 4.316 3.445 1 98.81 84 ALA B C 1
ATOM 1928 O O . ALA B 1 84 ? -17.156 4.082 2.766 1 98.81 84 ALA B O 1
ATOM 1929 N N . VAL B 1 85 ? -14.945 3.943 3.053 1 98.75 85 VAL B N 1
ATOM 1930 C CA . VAL B 1 85 ? -14.719 3.17 1.835 1 98.75 85 VAL B CA 1
ATOM 1931 C C . VAL B 1 85 ? -15.391 1.802 1.962 1 98.75 85 VAL B C 1
ATOM 1933 O O . VAL B 1 85 ? -15.969 1.294 0.999 1 98.75 85 VAL B O 1
ATOM 1936 N N . TYR B 1 86 ? -15.305 1.207 3.127 1 98.5 86 TYR B N 1
ATOM 1937 C CA . TYR B 1 86 ? -16.016 -0.048 3.357 1 98.5 86 TYR B CA 1
ATOM 1938 C C . TYR B 1 86 ? -17.5 0.118 3.131 1 98.5 86 TYR B C 1
ATOM 1940 O O . TYR B 1 86 ? -18.141 -0.739 2.518 1 98.5 86 TYR B O 1
ATOM 1948 N N . GLY B 1 87 ? -18.031 1.21 3.695 1 98.69 87 GLY B N 1
ATOM 1949 C CA . GLY B 1 87 ? -19.422 1.507 3.451 1 98.69 87 GLY B CA 1
ATOM 1950 C C . GLY B 1 87 ? -19.781 1.59 1.978 1 98.69 87 GLY B C 1
ATOM 1951 O O . GLY B 1 87 ? -20.797 1.066 1.544 1 98.69 87 GLY B O 1
ATOM 1952 N N . LYS B 1 88 ? -18.906 2.225 1.197 1 98.56 88 LYS B N 1
ATOM 1953 C CA . LYS B 1 88 ? -19.141 2.348 -0.239 1 98.56 88 LYS B CA 1
ATOM 1954 C C . LYS B 1 88 ? -19.078 0.988 -0.926 1 98.56 88 LYS B C 1
ATOM 1956 O O . LYS B 1 88 ? -19.781 0.739 -1.901 1 98.56 88 LYS B O 1
ATOM 1961 N N . PHE B 1 89 ? -18.188 0.106 -0.444 1 97.88 89 PHE B N 1
ATOM 1962 C CA . PHE B 1 89 ? -18.109 -1.263 -0.94 1 97.88 89 PHE B CA 1
ATOM 1963 C C . PHE B 1 89 ? -19.438 -1.987 -0.747 1 97.88 89 PHE B C 1
ATOM 1965 O O . PHE B 1 89 ? -19.984 -2.555 -1.694 1 97.88 89 PHE B O 1
ATOM 1972 N N . LEU B 1 90 ? -19.984 -1.88 0.439 1 98 90 LEU B N 1
ATOM 1973 C CA . LEU B 1 90 ? -21.25 -2.547 0.741 1 98 90 LEU B CA 1
ATOM 1974 C C . LEU B 1 90 ? -22.375 -1.994 -0.126 1 98 90 LEU B C 1
ATOM 1976 O O . LEU B 1 90 ? -23.234 -2.75 -0.596 1 98 90 LEU B O 1
ATOM 1980 N N . GLU B 1 91 ? -22.391 -0.762 -0.385 1 97.81 91 GLU B N 1
ATOM 1981 C CA . GLU B 1 91 ? -23.422 -0.092 -1.171 1 97.81 91 GLU B CA 1
ATOM 1982 C C . GLU B 1 91 ? -23.359 -0.498 -2.641 1 97.81 91 GLU B C 1
ATOM 1984 O O . GLU B 1 91 ? -24.328 -0.336 -3.385 1 97.81 91 GLU B O 1
ATOM 1989 N N . ASN B 1 92 ? -22.234 -0.947 -3.092 1 96.38 92 ASN B N 1
ATOM 1990 C CA . ASN B 1 92 ? -22.016 -1.225 -4.508 1 96.38 92 ASN B CA 1
ATOM 1991 C C . ASN B 1 92 ? -22.062 -2.723 -4.801 1 96.38 92 ASN B C 1
ATOM 1993 O O . ASN B 1 92 ? -21.547 -3.176 -5.82 1 96.38 92 ASN B O 1
ATOM 1997 N N . HIS B 1 93 ? -22.641 -3.469 -3.891 1 94.5 93 HIS B N 1
ATOM 1998 C CA . HIS B 1 93 ? -22.781 -4.906 -4.082 1 94.5 93 HIS B CA 1
ATOM 1999 C C . HIS B 1 93 ? -23.469 -5.223 -5.406 1 94.5 93 HIS B C 1
ATOM 2001 O O . HIS B 1 93 ? -24.531 -4.672 -5.699 1 94.5 93 HIS B O 1
ATOM 2007 N N . GLY B 1 94 ? -22.922 -6.086 -6.234 1 94.44 94 GLY B N 1
ATOM 2008 C CA . GLY B 1 94 ? -23.5 -6.484 -7.512 1 94.44 94 GLY B CA 1
ATOM 2009 C C . GLY B 1 94 ? -23.172 -5.523 -8.641 1 94.44 94 GLY B C 1
ATOM 2010 O O . GLY B 1 94 ? -23.547 -5.762 -9.789 1 94.44 94 GLY B O 1
ATOM 2011 N N . GLN B 1 95 ? -22.484 -4.461 -8.375 1 94.56 95 GLN B N 1
ATOM 2012 C CA . GLN B 1 95 ? -22.172 -3.451 -9.383 1 94.56 95 GLN B CA 1
ATOM 2013 C C . GLN B 1 95 ? -20.719 -3.592 -9.867 1 94.56 95 GLN B C 1
ATOM 2015 O O . GLN B 1 95 ? -19.953 -4.371 -9.305 1 94.56 95 GLN B O 1
ATOM 2020 N N . VAL B 1 96 ? -20.344 -2.875 -10.859 1 92.69 96 VAL B N 1
ATOM 2021 C CA . VAL B 1 96 ? -19.078 -3.008 -11.586 1 92.69 96 VAL B CA 1
ATOM 2022 C C . VAL B 1 96 ? -17.922 -2.684 -10.656 1 92.69 96 VAL B C 1
ATOM 2024 O O . VAL B 1 96 ? -16.844 -3.277 -10.766 1 92.69 96 VAL B O 1
ATOM 2027 N N . LEU B 1 97 ? -18.125 -1.82 -9.656 1 95.94 97 LEU B N 1
ATOM 2028 C CA . LEU B 1 97 ? -17.016 -1.336 -8.844 1 95.94 97 LEU B CA 1
ATOM 2029 C C . LEU B 1 97 ? -16.906 -2.137 -7.547 1 95.94 97 LEU B C 1
ATOM 2031 O O . LEU B 1 97 ? -16.047 -1.847 -6.707 1 95.94 97 LEU B O 1
ATOM 2035 N N . GLU B 1 98 ? -17.719 -3.139 -7.32 1 95.44 98 GLU B N 1
ATOM 2036 C CA . GLU B 1 98 ? -17.75 -3.857 -6.051 1 95.44 98 GLU B CA 1
ATOM 2037 C C . GLU B 1 98 ? -16.375 -4.363 -5.656 1 95.44 98 GLU B C 1
ATOM 2039 O O . GLU B 1 98 ? -15.859 -4.02 -4.59 1 95.44 98 GLU B O 1
ATOM 2044 N N . LEU B 1 99 ? -15.742 -5.059 -6.566 1 91.62 99 LEU B N 1
ATOM 2045 C CA . LEU B 1 99 ? -14.469 -5.688 -6.234 1 91.62 99 LEU B CA 1
ATOM 2046 C C . LEU B 1 99 ? -13.359 -4.648 -6.125 1 91.62 99 LEU B C 1
ATOM 2048 O O . LEU B 1 99 ? -12.461 -4.781 -5.293 1 91.62 99 LEU B O 1
ATOM 2052 N N . THR B 1 100 ? -13.414 -3.658 -6.977 1 94.88 100 THR B N 1
ATOM 2053 C CA . THR B 1 100 ? -12.438 -2.576 -6.895 1 94.88 100 THR B CA 1
ATOM 2054 C C . THR B 1 100 ? -12.531 -1.866 -5.547 1 94.88 100 THR B C 1
ATOM 2056 O O . THR B 1 100 ? -11.516 -1.561 -4.926 1 94.88 100 THR B O 1
ATOM 2059 N N . LEU B 1 101 ? -13.75 -1.657 -5.105 1 97.62 101 LEU B N 1
ATOM 2060 C CA . LEU B 1 101 ? -13.961 -0.994 -3.82 1 97.62 101 LEU B CA 1
ATOM 2061 C C . LEU B 1 101 ? -13.516 -1.889 -2.668 1 97.62 101 LEU B C 1
ATOM 2063 O O . LEU B 1 101 ? -13.023 -1.397 -1.65 1 97.62 101 LEU B O 1
ATOM 2067 N N . LEU B 1 102 ? -13.703 -3.16 -2.787 1 96.56 102 LEU B N 1
ATOM 2068 C CA . LEU B 1 102 ? -13.188 -4.09 -1.791 1 96.56 102 LEU B CA 1
ATOM 2069 C C . LEU B 1 102 ? -11.664 -3.992 -1.694 1 96.56 102 LEU B C 1
ATOM 2071 O O . LEU B 1 102 ? -11.109 -3.947 -0.594 1 96.56 102 LEU B O 1
ATOM 2075 N N . GLU B 1 103 ? -11 -3.969 -2.785 1 94.94 103 GLU B N 1
ATOM 2076 C CA . GLU B 1 103 ? -9.547 -3.832 -2.82 1 94.94 103 GLU B CA 1
ATOM 2077 C C . GLU B 1 103 ? -9.102 -2.5 -2.225 1 94.94 103 GLU B C 1
ATOM 2079 O O . GLU B 1 103 ? -8.102 -2.438 -1.506 1 94.94 103 GLU B O 1
ATOM 2084 N N . CYS B 1 104 ? -9.836 -1.481 -2.58 1 97.69 104 CYS B N 1
ATOM 2085 C CA . CYS B 1 104 ? -9.578 -0.183 -1.968 1 97.69 104 CYS B CA 1
ATOM 2086 C C . CYS B 1 104 ? -9.664 -0.271 -0.448 1 97.69 104 CYS B C 1
ATOM 2088 O O . CYS B 1 104 ? -8.781 0.23 0.253 1 97.69 104 CYS B O 1
ATOM 2090 N N . TRP B 1 105 ? -10.688 -0.872 -0.02 1 98.12 105 TRP B N 1
ATOM 2091 C CA . TRP B 1 105 ? -10.852 -0.977 1.427 1 98.12 105 TRP B CA 1
ATOM 2092 C C . TRP B 1 105 ? -9.688 -1.748 2.049 1 98.12 105 TRP B C 1
ATOM 2094 O O . TRP B 1 105 ? -9.211 -1.395 3.129 1 98.12 105 TRP B O 1
ATOM 2104 N N . TRP B 1 106 ? -9.273 -2.783 1.473 1 96.88 106 TRP B N 1
ATOM 2105 C CA . TRP B 1 106 ? -8.141 -3.537 2.004 1 96.88 106 TRP B CA 1
ATOM 2106 C C . TRP B 1 106 ? -6.918 -2.643 2.16 1 96.88 106 TRP B C 1
ATOM 2108 O O . TRP B 1 106 ? -6.199 -2.732 3.16 1 96.88 106 TRP B O 1
ATOM 2118 N N . MET B 1 107 ? -6.609 -1.781 1.189 1 96.44 107 MET B N 1
ATOM 2119 C CA . MET B 1 107 ? -5.484 -0.849 1.263 1 96.44 107 MET B CA 1
ATOM 2120 C C . MET B 1 107 ? -5.668 0.132 2.416 1 96.44 107 MET B C 1
ATOM 2122 O O . MET B 1 107 ? -4.727 0.405 3.16 1 96.44 107 MET B O 1
ATOM 2126 N N . TYR B 1 108 ? -6.84 0.615 2.551 1 98.38 108 TYR B N 1
ATOM 2127 C CA . TYR B 1 108 ? -7.129 1.568 3.617 1 98.38 108 TYR B CA 1
ATOM 2128 C C . TYR B 1 108 ? -7.023 0.906 4.984 1 98.38 108 TYR B C 1
ATOM 2130 O O . TYR B 1 108 ? -6.594 1.536 5.953 1 98.38 108 TYR B O 1
ATOM 2138 N N . ASP B 1 109 ? -7.547 -0.263 5.035 1 97.75 109 ASP B N 1
ATOM 2139 C CA . ASP B 1 109 ? -7.469 -0.99 6.297 1 97.75 109 ASP B CA 1
ATOM 2140 C C . ASP B 1 109 ? -6.016 -1.193 6.723 1 97.75 109 ASP B C 1
ATOM 2142 O O . ASP B 1 109 ? -5.676 -1.002 7.895 1 97.75 109 ASP B O 1
ATOM 2146 N N . LEU B 1 110 ? -5.199 -1.599 5.812 1 96.62 110 LEU B N 1
ATOM 2147 C CA . LEU B 1 110 ? -3.77 -1.715 6.082 1 96.62 110 LEU B CA 1
ATOM 2148 C C . LEU B 1 110 ? -3.18 -0.365 6.477 1 96.62 110 LEU B C 1
ATOM 2150 O O . LEU B 1 110 ? -2.387 -0.281 7.418 1 96.62 110 LEU B O 1
ATOM 2154 N N . ALA B 1 111 ? -3.537 0.627 5.766 1 98.25 111 ALA B N 1
ATOM 2155 C CA . ALA B 1 111 ? -3.039 1.976 6.027 1 98.25 111 ALA B CA 1
ATOM 2156 C C . ALA B 1 111 ? -3.457 2.455 7.414 1 98.25 111 ALA B C 1
ATOM 2158 O O . ALA B 1 111 ? -2.717 3.189 8.078 1 98.25 111 ALA B O 1
ATOM 2159 N N . ALA B 1 112 ? -4.652 2.123 7.82 1 98.62 112 ALA B N 1
ATOM 2160 C CA . ALA B 1 112 ? -5.113 2.516 9.148 1 98.62 112 ALA B CA 1
ATOM 2161 C C . ALA B 1 112 ? -4.191 1.971 10.234 1 98.62 112 ALA B C 1
ATOM 2163 O O . ALA B 1 112 ? -3.871 2.674 11.195 1 98.62 112 ALA B O 1
ATOM 2164 N N . GLY B 1 113 ? -3.832 0.74 10.117 1 97.75 113 GLY B N 1
ATOM 2165 C CA . GLY B 1 113 ? -2.854 0.19 11.039 1 97.75 113 GLY B CA 1
ATOM 2166 C C . GLY B 1 113 ? -1.534 0.937 11.023 1 97.75 113 GLY B C 1
ATOM 2167 O O . GLY B 1 113 ? -0.97 1.231 12.078 1 97.75 113 GLY B O 1
ATOM 2168 N N . GLU B 1 114 ? -1.049 1.238 9.852 1 98.12 114 GLU B N 1
ATOM 2169 C CA . GLU B 1 114 ? 0.203 1.976 9.711 1 98.12 114 GLU B CA 1
ATOM 2170 C C . GLU B 1 114 ? 0.079 3.389 10.273 1 98.12 114 GLU B C 1
ATOM 2172 O O . GLU B 1 114 ? 1.029 3.918 10.852 1 98.12 114 GLU B O 1
ATOM 2177 N N . ALA B 1 115 ? -1.052 4 10 1 98.62 115 ALA B N 1
ATOM 2178 C CA . ALA B 1 115 ? -1.273 5.344 10.531 1 98.62 115 ALA B CA 1
ATOM 2179 C C . ALA B 1 115 ? -1.218 5.348 12.055 1 98.62 115 ALA B C 1
ATOM 2181 O O . ALA B 1 115 ? -0.684 6.281 12.664 1 98.62 115 ALA B O 1
ATOM 2182 N N . GLN B 1 116 ? -1.772 4.371 12.648 1 98.62 116 GLN B N 1
ATOM 2183 C CA . GLN B 1 116 ? -1.667 4.254 14.102 1 98.62 116 GLN B CA 1
ATOM 2184 C C . GLN B 1 116 ? -0.219 4.043 14.531 1 98.62 116 GLN B C 1
ATOM 2186 O O . GLN B 1 116 ? 0.218 4.586 15.547 1 98.62 116 GLN B O 1
ATOM 2191 N N . ALA B 1 117 ? 0.504 3.252 13.789 1 98.12 117 ALA B N 1
ATOM 2192 C CA . ALA B 1 117 ? 1.924 3.061 14.07 1 98.12 117 ALA B CA 1
ATOM 2193 C C . ALA B 1 117 ? 2.684 4.379 13.992 1 98.12 117 ALA B C 1
ATOM 2195 O O . ALA B 1 117 ? 3.639 4.605 14.742 1 98.12 117 ALA B O 1
ATOM 2196 N N . ALA B 1 118 ? 2.285 5.223 13.086 1 98.62 118 ALA B N 1
ATOM 2197 C CA . ALA B 1 118 ? 2.889 6.551 12.992 1 98.62 118 ALA B CA 1
ATOM 2198 C C . ALA B 1 118 ? 2.648 7.359 14.258 1 98.62 118 ALA B C 1
ATOM 2200 O O . ALA B 1 118 ? 3.564 8 14.781 1 98.62 118 ALA B O 1
ATOM 2201 N N . VAL B 1 119 ? 1.44 7.336 14.727 1 98.75 119 VAL B N 1
ATOM 2202 C CA . VAL B 1 119 ? 1.091 8.039 15.953 1 98.75 119 VAL B CA 1
ATOM 2203 C C . VAL B 1 119 ? 1.934 7.508 17.109 1 98.75 119 VAL B C 1
ATOM 2205 O O . VAL B 1 119 ? 2.502 8.281 17.875 1 98.75 119 VAL B O 1
ATOM 2208 N N . ASP B 1 120 ? 2.012 6.234 17.219 1 98.56 120 ASP B N 1
ATOM 2209 C CA . ASP B 1 120 ? 2.773 5.602 18.281 1 98.56 120 ASP B CA 1
ATOM 2210 C C . ASP B 1 120 ? 4.254 5.965 18.203 1 98.56 120 ASP B C 1
ATOM 2212 O O . ASP B 1 120 ? 4.891 6.262 19.203 1 98.56 120 ASP B O 1
ATOM 2216 N N . ALA B 1 121 ? 4.746 5.867 17 1 97.94 121 ALA B N 1
ATOM 2217 C CA . ALA B 1 121 ? 6.156 6.195 16.797 1 97.94 121 ALA B CA 1
ATOM 2218 C C . ALA B 1 121 ? 6.441 7.645 17.172 1 97.94 121 ALA B C 1
ATOM 2220 O O . ALA B 1 121 ? 7.438 7.934 17.844 1 97.94 121 ALA B O 1
ATOM 2221 N N . TYR B 1 122 ? 5.633 8.5 16.75 1 98.44 122 TYR B N 1
ATOM 2222 C CA . TYR B 1 122 ? 5.852 9.914 17.047 1 98.44 122 TYR B CA 1
ATOM 2223 C C . TYR B 1 122 ? 5.797 10.164 18.547 1 98.44 122 TYR B C 1
ATOM 2225 O O . TYR B 1 122 ? 6.641 10.875 19.109 1 98.44 122 TYR B O 1
ATOM 2233 N N . SER B 1 123 ? 4.805 9.633 19.203 1 97.44 123 SER B N 1
ATOM 2234 C CA . SER B 1 123 ? 4.555 9.859 20.625 1 97.44 123 SER B CA 1
ATOM 2235 C C . SER B 1 123 ? 5.664 9.258 21.484 1 97.44 123 SER B C 1
ATOM 2237 O O . SER B 1 123 ? 5.941 9.75 22.578 1 97.44 123 SER B O 1
ATOM 2239 N N . SER B 1 124 ? 6.293 8.234 20.984 1 96.94 124 SER B N 1
ATOM 2240 C CA . SER B 1 124 ? 7.34 7.57 21.766 1 96.94 124 SER B CA 1
ATOM 2241 C C . SER B 1 124 ? 8.703 8.195 21.484 1 96.94 124 SER B C 1
ATOM 2243 O O . SER B 1 124 ? 9.719 7.727 22 1 96.94 124 SER B O 1
ATOM 2245 N N . GLY B 1 125 ? 8.781 9.18 20.672 1 94.44 125 GLY B N 1
ATOM 2246 C CA . GLY B 1 125 ? 10.039 9.836 20.359 1 94.44 125 GLY B CA 1
ATOM 2247 C C . GLY B 1 125 ? 10.867 9.07 19.344 1 94.44 125 GLY B C 1
ATOM 2248 O O . GLY B 1 125 ? 12.102 9.156 19.344 1 94.44 125 GLY B O 1
ATOM 2249 N N . GLY B 1 126 ? 10.164 8.328 18.531 1 90 126 GLY B N 1
ATOM 2250 C CA . GLY B 1 126 ? 10.867 7.586 17.5 1 90 126 GLY B CA 1
ATOM 2251 C C . GLY B 1 126 ? 11.461 8.477 16.422 1 90 126 GLY B C 1
ATOM 2252 O O . GLY B 1 126 ? 11.203 9.688 16.391 1 90 126 GLY B O 1
ATOM 2253 N N . ALA B 1 127 ? 12.258 7.82 15.562 1 94.25 127 ALA B N 1
ATOM 2254 C CA . ALA B 1 127 ? 12.867 8.57 14.469 1 94.25 127 ALA B CA 1
ATOM 2255 C C . ALA B 1 127 ? 11.805 9.141 13.531 1 94.25 127 ALA B C 1
ATOM 2257 O O . ALA B 1 127 ? 10.844 8.453 13.18 1 94.25 127 ALA B O 1
ATOM 2258 N N . TYR B 1 128 ? 11.992 10.383 13.094 1 96.44 128 TYR B N 1
ATOM 2259 C CA . TYR B 1 128 ? 11.023 11.062 12.234 1 96.44 128 TYR B CA 1
ATOM 2260 C C . TYR B 1 128 ? 10.836 10.312 10.922 1 96.44 128 TYR B C 1
ATOM 2262 O O . TYR B 1 128 ? 9.719 10.25 10.398 1 96.44 128 TYR B O 1
ATOM 2270 N N . LEU B 1 129 ? 11.906 9.805 10.43 1 93.94 129 LEU B N 1
ATOM 2271 C CA . LEU B 1 129 ? 11.805 9.078 9.172 1 93.94 129 LEU B CA 1
ATOM 2272 C C . LEU B 1 129 ? 10.914 7.852 9.32 1 93.94 129 LEU B C 1
ATOM 2274 O O . LEU B 1 129 ? 10.211 7.469 8.383 1 93.94 129 LEU B O 1
ATOM 2278 N N . ASP B 1 130 ? 10.953 7.234 10.5 1 94.88 130 ASP B N 1
ATOM 2279 C CA . ASP B 1 130 ? 10.062 6.102 10.766 1 94.88 130 ASP B CA 1
ATOM 2280 C C . ASP B 1 130 ? 8.602 6.547 10.805 1 94.88 130 ASP B C 1
ATOM 2282 O O . ASP B 1 130 ? 7.723 5.84 10.32 1 94.88 130 ASP B O 1
ATOM 2286 N N . VAL B 1 131 ? 8.375 7.637 11.391 1 97.94 131 VAL B N 1
ATOM 2287 C CA . VAL B 1 131 ? 7.031 8.195 11.438 1 97.94 131 VAL B CA 1
ATOM 2288 C C . VAL B 1 131 ? 6.531 8.453 10.016 1 97.94 131 VAL B C 1
ATOM 2290 O O . VAL B 1 131 ? 5.41 8.078 9.664 1 97.94 131 VAL B O 1
ATOM 2293 N N . VAL B 1 132 ? 7.383 9.062 9.219 1 97.12 132 VAL B N 1
ATOM 2294 C CA . VAL B 1 132 ? 7.043 9.391 7.836 1 97.12 132 VAL B CA 1
ATOM 2295 C C . VAL B 1 132 ? 6.742 8.117 7.059 1 97.12 132 VAL B C 1
ATOM 2297 O O . VAL B 1 132 ? 5.758 8.047 6.32 1 97.12 132 VAL B O 1
ATOM 2300 N N . ARG B 1 133 ? 7.516 7.133 7.262 1 95.19 133 ARG B N 1
ATOM 2301 C CA . ARG B 1 133 ? 7.32 5.852 6.59 1 95.19 133 ARG B CA 1
ATOM 2302 C C . ARG B 1 133 ? 5.934 5.289 6.879 1 95.19 133 ARG B C 1
ATOM 2304 O O . ARG B 1 133 ? 5.223 4.871 5.961 1 95.19 133 ARG B O 1
ATOM 2311 N N . HIS B 1 134 ? 5.59 5.305 8.086 1 97.19 134 HIS B N 1
ATOM 2312 C CA . HIS B 1 134 ? 4.273 4.809 8.477 1 97.19 134 HIS B CA 1
ATOM 2313 C C . HIS B 1 134 ? 3.164 5.699 7.922 1 97.19 134 HIS B C 1
ATOM 2315 O O . HIS B 1 134 ? 2.143 5.199 7.441 1 97.19 134 HIS B O 1
ATOM 2321 N N . GLN B 1 135 ? 3.361 6.965 7.945 1 96.69 135 GLN B N 1
ATOM 2322 C CA . GLN B 1 135 ? 2.342 7.926 7.539 1 96.69 135 GLN B CA 1
ATOM 2323 C C . GLN B 1 135 ? 2.08 7.844 6.035 1 96.69 135 GLN B C 1
ATOM 2325 O O . GLN B 1 135 ? 0.952 8.055 5.586 1 96.69 135 GLN B O 1
ATOM 2330 N N . LEU B 1 136 ? 3.076 7.527 5.285 1 96.69 136 LEU B N 1
ATOM 2331 C CA . LEU B 1 136 ? 2.979 7.504 3.83 1 96.69 136 LEU B CA 1
ATOM 2332 C C . LEU B 1 136 ? 2.012 6.422 3.365 1 96.69 136 LEU B C 1
ATOM 2334 O O . LEU B 1 136 ? 1.472 6.5 2.258 1 96.69 136 LEU B O 1
ATOM 2338 N N . ALA B 1 137 ? 1.788 5.395 4.199 1 96.69 137 ALA B N 1
ATOM 2339 C CA . ALA B 1 137 ? 0.834 4.348 3.838 1 96.69 137 ALA B CA 1
ATOM 2340 C C . ALA B 1 137 ? -0.549 4.934 3.57 1 96.69 137 ALA B C 1
ATOM 2342 O O . ALA B 1 137 ? -1.241 4.512 2.643 1 96.69 137 ALA B O 1
ATOM 2343 N N . GLY B 1 138 ? -0.904 5.867 4.387 1 98.25 138 GLY B N 1
ATOM 2344 C CA . GLY B 1 138 ? -2.178 6.535 4.168 1 98.25 138 GLY B CA 1
ATOM 2345 C C . GLY B 1 138 ? -2.203 7.367 2.9 1 98.25 138 GLY B C 1
ATOM 2346 O O . GLY B 1 138 ? -3.195 7.363 2.17 1 98.25 138 GLY B O 1
ATOM 2347 N N . TYR B 1 139 ? -1.182 8.109 2.676 1 97.31 139 TYR B N 1
ATOM 2348 C CA . TYR B 1 139 ? -1.051 8.891 1.451 1 97.31 139 TYR B CA 1
ATOM 2349 C C . TYR B 1 139 ? -1.222 8.008 0.221 1 97.31 139 TYR B C 1
ATOM 2351 O O . TYR B 1 139 ? -2.018 8.32 -0.668 1 97.31 139 TYR B O 1
ATOM 2359 N N . TYR B 1 140 ? -0.588 6.891 0.218 1 95.31 140 TYR B N 1
ATOM 2360 C CA . TYR B 1 140 ? -0.6 6 -0.939 1 95.31 140 TYR B CA 1
ATOM 2361 C C . TYR B 1 140 ? -1.941 5.289 -1.067 1 95.31 140 TYR B C 1
ATOM 2363 O O . TYR B 1 140 ? -2.404 5.02 -2.178 1 95.31 140 TYR B O 1
ATOM 2371 N N . ALA B 1 141 ? -2.543 4.926 0.062 1 97.12 141 ALA B N 1
ATOM 2372 C CA . ALA B 1 141 ? -3.883 4.352 -0.024 1 97.12 141 ALA B CA 1
ATOM 2373 C C . ALA B 1 141 ? -4.832 5.281 -0.777 1 97.12 141 ALA B C 1
ATOM 2375 O O . ALA B 1 141 ? -5.582 4.836 -1.646 1 97.12 141 ALA B O 1
ATOM 2376 N N . GLY B 1 142 ? -4.781 6.566 -0.511 1 97.31 142 GLY B N 1
ATOM 2377 C CA . GLY B 1 142 ? -5.629 7.535 -1.191 1 97.31 142 GLY B CA 1
ATOM 2378 C C . GLY B 1 142 ? -5.34 7.641 -2.676 1 97.31 142 GLY B C 1
ATOM 2379 O O . GLY B 1 142 ? -6.258 7.609 -3.498 1 97.31 142 GLY B O 1
ATOM 2380 N N . ILE B 1 143 ? -4.121 7.711 -2.99 1 94.31 143 ILE B N 1
ATOM 2381 C CA . ILE B 1 143 ? -3.715 7.883 -4.379 1 94.31 143 ILE B CA 1
ATOM 2382 C C . ILE B 1 143 ? -4.027 6.617 -5.172 1 94.31 143 ILE B C 1
ATOM 2384 O O . ILE B 1 143 ? -4.562 6.688 -6.281 1 94.31 143 ILE B O 1
ATOM 2388 N N . MET B 1 144 ? -3.75 5.473 -4.605 1 93.31 144 MET B N 1
ATOM 2389 C CA . MET B 1 144 ? -3.906 4.207 -5.316 1 93.31 144 MET B CA 1
ATOM 2390 C C . MET B 1 144 ? -5.383 3.875 -5.52 1 93.31 144 MET B C 1
ATOM 2392 O O . MET B 1 144 ? -5.781 3.432 -6.598 1 93.31 144 MET B O 1
ATOM 2396 N N . CYS B 1 145 ? -6.152 4.02 -4.512 1 96.88 145 CYS B N 1
ATOM 2397 C CA . CYS B 1 145 ? -7.582 3.754 -4.645 1 96.88 145 CYS B CA 1
ATOM 2398 C C . CYS B 1 145 ? -8.195 4.617 -5.742 1 96.88 145 CYS B C 1
ATOM 2400 O O . CYS B 1 145 ? -8.953 4.117 -6.574 1 96.88 145 CYS B O 1
ATOM 2402 N N . ASP B 1 146 ? -7.867 5.883 -5.734 1 94 146 ASP B N 1
ATOM 2403 C CA . ASP B 1 146 ? -8.359 6.785 -6.77 1 94 146 ASP B CA 1
ATOM 2404 C C . ASP B 1 146 ? -7.961 6.297 -8.164 1 94 146 ASP B C 1
ATOM 2406 O O . ASP B 1 146 ? -8.797 6.238 -9.062 1 94 146 ASP B O 1
ATOM 2410 N N . ASN B 1 147 ? -6.73 5.93 -8.328 1 89.06 147 ASN B N 1
ATOM 2411 C CA . ASN B 1 147 ? -6.207 5.461 -9.609 1 89.06 147 ASN B CA 1
ATOM 2412 C C . ASN B 1 147 ? -6.902 4.184 -10.062 1 89.06 147 ASN B C 1
ATOM 2414 O O . ASN B 1 147 ? -7.184 4.02 -11.258 1 89.06 147 ASN B O 1
ATOM 2418 N N . MET B 1 148 ? -7.172 3.277 -9.156 1 91.44 148 MET B N 1
ATOM 2419 C CA . MET B 1 148 ? -7.816 2.012 -9.492 1 91.44 148 MET B CA 1
ATOM 2420 C C . MET B 1 148 ? -9.242 2.242 -9.984 1 91.44 148 MET B C 1
ATOM 2422 O O . MET B 1 148 ? -9.695 1.579 -10.914 1 91.44 148 MET B O 1
ATOM 2426 N N . ILE B 1 149 ? -9.867 3.162 -9.406 1 95.5 149 ILE B N 1
ATOM 2427 C CA . ILE B 1 149 ? -11.273 3.377 -9.734 1 95.5 149 ILE B CA 1
ATOM 2428 C C . ILE B 1 149 ? -11.383 4.145 -11.047 1 95.5 149 ILE B C 1
ATOM 2430 O O . ILE B 1 149 ? -12.203 3.811 -11.906 1 95.5 149 ILE B O 1
ATOM 2434 N N . VAL B 1 150 ? -10.555 5.113 -11.227 1 91.69 150 VAL B N 1
ATOM 2435 C CA . VAL B 1 150 ? -10.703 5.973 -12.398 1 91.69 150 VAL B CA 1
ATOM 2436 C C . VAL B 1 150 ? -10.336 5.191 -13.656 1 91.69 150 VAL B C 1
ATOM 2438 O O . VAL B 1 150 ? -10.742 5.559 -14.758 1 91.69 150 VAL B O 1
ATOM 2441 N N . ARG B 1 151 ? -9.617 4.117 -13.555 1 86.69 151 ARG B N 1
ATOM 2442 C CA . ARG B 1 151 ? -9.305 3.24 -14.68 1 86.69 151 ARG B CA 1
ATOM 2443 C C . ARG B 1 151 ? -10.531 2.428 -15.094 1 86.69 151 ARG B C 1
ATOM 2445 O O . ARG B 1 151 ? -10.586 1.905 -16.203 1 86.69 151 ARG B O 1
ATOM 2452 N N . ARG B 1 152 ? -11.547 2.367 -14.289 1 89.81 152 ARG B N 1
ATOM 2453 C CA . ARG B 1 152 ? -12.688 1.484 -14.531 1 89.81 152 ARG B CA 1
ATOM 2454 C C . ARG B 1 152 ? -13.977 2.281 -14.656 1 89.81 152 ARG B C 1
ATOM 2456 O O . ARG B 1 152 ? -14.969 1.784 -15.203 1 89.81 152 ARG B O 1
ATOM 2463 N N . SER B 1 153 ? -13.922 3.455 -14.086 1 90.75 153 SER B N 1
ATOM 2464 C CA . SER B 1 153 ? -15.133 4.266 -14.062 1 90.75 153 SER B CA 1
ATOM 2465 C C . SER B 1 153 ? -14.805 5.754 -14.172 1 90.75 153 SER B C 1
ATOM 2467 O O . SER B 1 153 ? -13.82 6.219 -13.602 1 90.75 153 SER B O 1
ATOM 2469 N N . LYS B 1 154 ? -15.656 6.465 -14.773 1 89.25 154 LYS B N 1
ATOM 2470 C CA . LYS B 1 154 ? -15.492 7.906 -14.945 1 89.25 154 LYS B CA 1
ATOM 2471 C C . LYS B 1 154 ? -15.719 8.641 -13.625 1 89.25 154 LYS B C 1
ATOM 2473 O O . LYS B 1 154 ? -15.094 9.672 -13.367 1 89.25 154 LYS B O 1
ATOM 2478 N N . VAL B 1 155 ? -16.672 8.094 -12.914 1 91.62 155 VAL B N 1
ATOM 2479 C CA . VAL B 1 155 ? -17 8.734 -11.641 1 91.62 155 VAL B CA 1
ATOM 2480 C C . VAL B 1 155 ? -16.625 7.812 -10.484 1 91.62 155 VAL B C 1
ATOM 2482 O O . VAL B 1 155 ? -16.984 6.633 -10.484 1 91.62 155 VAL B O 1
ATOM 2485 N N . SER B 1 156 ? -15.953 8.391 -9.484 1 95.94 156 SER B N 1
ATOM 2486 C CA . SER B 1 156 ? -15.57 7.617 -8.305 1 95.94 156 SER B CA 1
ATOM 2487 C C . SER B 1 156 ? -16.453 7.949 -7.109 1 95.94 156 SER B C 1
ATOM 2489 O O . SER B 1 156 ? -16.547 9.109 -6.699 1 95.94 156 SER B O 1
ATOM 2491 N N . PRO B 1 157 ? -17.016 6.984 -6.527 1 96.81 157 PRO B N 1
ATOM 2492 C CA . PRO B 1 157 ? -17.828 7.234 -5.344 1 96.81 157 PRO B CA 1
ATOM 2493 C C . PRO B 1 157 ? -17 7.598 -4.113 1 96.81 157 PRO B C 1
ATOM 2495 O O . PRO B 1 157 ? -17.562 7.941 -3.066 1 96.81 157 PRO B O 1
ATOM 2498 N N . VAL B 1 158 ? -15.641 7.5 -4.234 1 98.38 158 VAL B N 1
ATOM 2499 C CA . VAL B 1 158 ? -14.82 7.758 -3.053 1 98.38 158 VAL B CA 1
ATOM 2500 C C . VAL B 1 158 ? -13.75 8.797 -3.379 1 98.38 158 VAL B C 1
ATOM 2502 O O . VAL B 1 158 ? -12.742 8.898 -2.68 1 98.38 158 VAL B O 1
ATOM 2505 N N . ALA B 1 159 ? -13.922 9.602 -4.359 1 97.94 159 ALA B N 1
ATOM 2506 C CA . ALA B 1 159 ? -12.914 10.562 -4.809 1 97.94 159 ALA B CA 1
ATOM 2507 C C . ALA B 1 159 ? -12.586 11.562 -3.701 1 97.94 159 ALA B C 1
ATOM 2509 O O . ALA B 1 159 ? -11.414 11.875 -3.469 1 97.94 159 ALA B O 1
ATOM 2510 N N . ASP B 1 160 ? -13.609 12.031 -3.07 1 98.06 160 ASP B N 1
ATOM 2511 C CA . ASP B 1 160 ? -13.406 13.016 -2.014 1 98.06 160 ASP B CA 1
ATOM 2512 C C . ASP B 1 160 ? -12.68 12.398 -0.82 1 98.06 160 ASP B C 1
ATOM 2514 O O . ASP B 1 160 ? -11.828 13.039 -0.201 1 98.06 160 ASP B O 1
ATOM 2518 N N . ILE B 1 161 ? -13.062 11.195 -0.485 1 98.75 161 ILE B N 1
ATOM 2519 C CA . ILE B 1 161 ? -12.406 10.461 0.594 1 98.75 161 ILE B CA 1
ATOM 2520 C C . ILE B 1 161 ? -10.922 10.297 0.285 1 98.75 161 ILE B C 1
ATOM 2522 O O . ILE B 1 161 ? -10.07 10.594 1.127 1 98.75 161 ILE B O 1
ATOM 2526 N N . ASP B 1 162 ? -10.617 9.867 -0.902 1 98.56 162 ASP B N 1
ATOM 2527 C CA . ASP B 1 162 ? -9.242 9.641 -1.342 1 98.56 162 ASP B CA 1
ATOM 2528 C C . ASP B 1 162 ? -8.43 10.93 -1.295 1 98.56 162 ASP B C 1
ATOM 2530 O O . ASP B 1 162 ? -7.312 10.953 -0.774 1 98.56 162 ASP B O 1
ATOM 2534 N N . ARG B 1 163 ? -9 11.969 -1.796 1 97.69 163 ARG B N 1
ATOM 2535 C CA . ARG B 1 163 ? -8.312 13.258 -1.845 1 97.69 163 ARG B CA 1
ATOM 2536 C C . ARG B 1 163 ? -8.023 13.781 -0.441 1 97.69 163 ARG B C 1
ATOM 2538 O O . ARG B 1 163 ? -6.914 14.242 -0.162 1 97.69 163 ARG B O 1
ATOM 2545 N N . THR B 1 164 ? -8.992 13.75 0.375 1 98.5 164 THR B N 1
ATOM 2546 C CA . THR B 1 164 ? -8.836 14.234 1.742 1 98.5 164 THR B CA 1
ATOM 2547 C C . THR B 1 164 ? -7.781 13.414 2.482 1 98.5 164 THR B C 1
ATOM 2549 O O . THR B 1 164 ? -6.93 13.977 3.178 1 98.5 164 THR B O 1
ATOM 2552 N N . THR B 1 165 ? -7.816 12.148 2.328 1 98.81 165 THR B N 1
ATOM 2553 C CA . THR B 1 165 ? -6.859 11.266 2.99 1 98.81 165 THR B CA 1
ATOM 2554 C C . THR B 1 165 ? -5.438 11.555 2.521 1 98.81 165 THR B C 1
ATOM 2556 O O . THR B 1 165 ? -4.535 11.75 3.34 1 98.81 165 THR B O 1
ATOM 2559 N N . ALA B 1 166 ? -5.266 11.586 1.236 1 98 166 ALA B N 1
ATOM 2560 C CA . ALA B 1 166 ? -3.939 11.859 0.688 1 98 166 ALA B CA 1
ATOM 2561 C C . ALA B 1 166 ? -3.422 13.219 1.153 1 98 166 ALA B C 1
ATOM 2563 O O . ALA B 1 166 ? -2.258 13.344 1.539 1 98 166 ALA B O 1
ATOM 2564 N N . THR B 1 167 ? -4.293 14.188 1.162 1 98.19 167 THR B N 1
ATOM 2565 C CA . THR B 1 167 ? -3.912 15.547 1.528 1 98.19 167 THR B CA 1
ATOM 2566 C C . THR B 1 167 ? -3.506 15.617 2.998 1 98.19 167 THR B C 1
ATOM 2568 O O . THR B 1 167 ? -2.443 16.156 3.328 1 98.19 167 THR B O 1
ATOM 2571 N N . HIS B 1 168 ? -4.336 15.094 3.871 1 98.81 168 HIS B N 1
ATOM 2572 C CA . HIS B 1 168 ? -4.035 15.141 5.297 1 98.81 168 HIS B CA 1
ATOM 2573 C C . HIS B 1 168 ? -2.74 14.398 5.613 1 98.81 168 HIS B C 1
ATOM 2575 O O . HIS B 1 168 ? -1.924 14.875 6.406 1 98.81 168 HIS B O 1
ATOM 2581 N N . CYS B 1 169 ? -2.537 13.266 5 1 98.56 169 CYS B N 1
ATOM 2582 C CA . CYS B 1 169 ? -1.32 12.492 5.227 1 98.56 169 CYS B CA 1
ATOM 2583 C C . CYS B 1 169 ? -0.099 13.234 4.688 1 98.56 169 CYS B C 1
ATOM 2585 O O . CYS B 1 169 ? 0.953 13.25 5.332 1 98.56 169 CYS B O 1
ATOM 2587 N N . ASN B 1 170 ? -0.266 13.797 3.549 1 97.75 170 ASN B N 1
ATOM 2588 C CA . ASN B 1 170 ? 0.849 14.531 2.953 1 97.75 170 ASN B CA 1
ATOM 2589 C C . ASN B 1 170 ? 1.223 15.758 3.783 1 97.75 170 ASN B C 1
ATOM 2591 O O . ASN B 1 170 ? 2.404 16.078 3.926 1 97.75 170 ASN B O 1
ATOM 2595 N N . ILE B 1 171 ? 0.267 16.469 4.285 1 98.5 171 ILE B N 1
ATOM 2596 C CA . ILE B 1 171 ? 0.525 17.609 5.16 1 98.5 171 ILE B CA 1
ATOM 2597 C C . ILE B 1 171 ? 1.31 17.156 6.387 1 98.5 171 ILE B C 1
ATOM 2599 O O . ILE B 1 171 ? 2.295 17.797 6.773 1 98.5 171 ILE B O 1
ATOM 2603 N N . ALA B 1 172 ? 0.86 16.062 7.023 1 98.62 172 ALA B N 1
ATOM 2604 C CA . ALA B 1 172 ? 1.569 15.539 8.188 1 98.62 172 ALA B CA 1
ATOM 2605 C C . ALA B 1 172 ? 3.023 15.219 7.844 1 98.62 172 ALA B C 1
ATOM 2607 O O . ALA B 1 172 ? 3.936 15.578 8.594 1 98.62 172 ALA B O 1
ATOM 2608 N N . VAL B 1 173 ? 3.227 14.594 6.723 1 97.69 173 VAL B N 1
ATOM 2609 C CA . VAL B 1 173 ? 4.57 14.242 6.273 1 97.69 173 VAL B CA 1
ATOM 2610 C C . VAL B 1 173 ? 5.406 15.508 6.094 1 97.69 173 VAL B C 1
ATOM 2612 O O . VAL B 1 173 ? 6.555 15.562 6.535 1 97.69 173 VAL B O 1
ATOM 2615 N N . ASP B 1 174 ? 4.852 16.484 5.496 1 97.19 174 ASP B N 1
ATOM 2616 C CA . ASP B 1 174 ? 5.578 17.719 5.227 1 97.19 174 ASP B CA 1
ATOM 2617 C C . ASP B 1 174 ? 5.941 18.438 6.527 1 97.19 174 ASP B C 1
ATOM 2619 O O . ASP B 1 174 ? 7.035 19 6.652 1 97.19 174 ASP B O 1
ATOM 2623 N N . ILE B 1 175 ? 5.02 18.5 7.426 1 98.31 175 ILE B N 1
ATOM 2624 C CA . ILE B 1 175 ? 5.301 19.188 8.688 1 98.31 175 ILE B CA 1
ATOM 2625 C C . ILE B 1 175 ? 6.379 18.438 9.453 1 98.31 175 ILE B C 1
ATOM 2627 O O . ILE B 1 175 ? 7.273 19.047 10.047 1 98.31 175 ILE B O 1
ATOM 2631 N N . ILE B 1 176 ? 6.352 17.141 9.492 1 98 176 ILE B N 1
ATOM 2632 C CA . ILE B 1 176 ? 7.414 16.344 10.109 1 98 176 ILE B CA 1
ATOM 2633 C C . ILE B 1 176 ? 8.742 16.656 9.43 1 98 176 ILE B C 1
ATOM 2635 O O . ILE B 1 176 ? 9.789 16.719 10.086 1 98 176 ILE B O 1
ATOM 2639 N N . GLY B 1 177 ? 8.664 16.812 8.141 1 95.62 177 GLY B N 1
ATOM 2640 C CA . GLY B 1 177 ? 9.852 17.141 7.375 1 95.62 177 GLY B CA 1
ATOM 2641 C C . GLY B 1 177 ? 10.531 18.406 7.836 1 95.62 177 GLY B C 1
ATOM 2642 O O . GLY B 1 177 ? 11.742 18.578 7.652 1 95.62 177 GLY B O 1
ATOM 2643 N N . LEU B 1 178 ? 9.82 19.312 8.422 1 96.31 178 LEU B N 1
ATOM 2644 C CA . LEU B 1 178 ? 10.375 20.562 8.914 1 96.31 178 LEU B CA 1
ATOM 2645 C C . LEU B 1 178 ? 11.234 20.328 10.156 1 96.31 178 LEU B C 1
ATOM 2647 O O . LEU B 1 178 ? 11.961 21.219 10.594 1 96.31 178 LEU B O 1
ATOM 2651 N N . LEU B 1 179 ? 11.188 19.141 10.711 1 96.88 179 LEU B N 1
ATOM 2652 C CA . LEU B 1 179 ? 11.867 18.844 11.969 1 96.88 179 LEU B CA 1
ATOM 2653 C C . LEU B 1 179 ? 13.242 18.219 11.711 1 96.88 179 LEU B C 1
ATOM 2655 O O . LEU B 1 179 ? 14.016 18.031 12.648 1 96.88 179 LEU B O 1
ATOM 2659 N N . TYR B 1 180 ? 13.586 17.859 10.539 1 86.56 180 TYR B N 1
ATOM 2660 C CA . TYR B 1 180 ? 14.875 17.266 10.227 1 86.56 180 TYR B CA 1
ATOM 2661 C C . TYR B 1 180 ? 15.336 17.656 8.828 1 86.56 180 TYR B C 1
ATOM 2663 O O . TYR B 1 180 ? 14.531 18.109 8.008 1 86.56 180 TYR B O 1
#

Organism: Oryza sativa subsp. indica (NCBI:txid39946)

Solvent-accessible surface area (backbone atoms only — not comparable to full-atom values): 19298 Å² total; per-residue (Å²): 134,84,76,79,76,77,78,80,77,77,78,78,77,77,75,76,74,73,72,70,71,71,68,65,70,77,72,64,59,68,10,57,51,48,46,47,58,55,30,68,73,60,80,45,89,57,41,48,62,60,44,66,71,40,73,67,42,51,71,34,87,44,69,68,53,46,27,53,50,32,37,48,52,24,26,51,42,28,43,52,40,24,55,50,38,42,52,52,21,64,72,29,64,93,46,92,56,22,65,59,32,46,53,32,23,52,43,23,48,54,14,27,56,30,17,48,49,17,41,51,31,53,76,70,67,46,60,66,68,59,21,40,57,24,32,46,39,30,23,47,33,15,53,49,39,48,54,61,40,56,76,76,32,95,72,61,96,51,49,66,53,22,51,51,29,22,48,40,22,47,48,23,43,42,47,48,48,74,74,105,134,85,76,79,79,79,78,78,76,76,78,78,77,76,75,76,76,73,73,72,72,70,67,65,70,77,70,66,57,69,9,57,52,46,47,45,58,56,30,68,73,57,82,46,88,57,40,48,61,60,47,67,70,39,73,68,42,52,71,34,86,45,68,68,53,46,25,52,50,32,37,47,51,25,26,53,42,28,42,53,40,23,55,52,38,42,52,52,21,64,73,29,64,94,46,92,56,22,66,60,31,46,53,34,23,54,42,24,48,54,13,27,56,30,17,48,49,16,42,52,32,53,75,69,66,45,59,65,69,59,23,39,57,24,32,46,38,29,23,46,33,15,54,48,39,46,55,59,41,56,75,76,32,94,71,60,96,50,48,67,55,21,50,50,29,22,49,39,22,46,48,22,44,43,46,46,48,73,75,105

Radius of gyration: 35.47 Å; Cα contacts (8 Å, |Δi|>4): 442; chains: 2; bounding box: 106×154×93 Å